Protein AF-A0A5J5I489-F1 (afdb_monomer)

Sequence (232 aa):
MQGVLHGHAPIRKNADSCLQKFLSAHEQVGPGMSVSSTPPSVQSSQPLTRQEIRQLLASAKFSYVDLIRVARSFPGYVHGEANDLLHDALGAALGTRACPSGVTIEKALIEIMRSKWSTAARGRARRKVQVDYMPLEEIALAGNRYTVASTDEIQEIERVRMLCADVLERLSLEPGFEALIDAIDADLRGQKLADHLGLSRRELASLRRALKRKIQKLWPDVKQMLVDGEVV

Secondary structure (DSSP, 8-state):
-----------THHHHHHHHHHHHTT----S-------PPP----PBPPHHHHHHHHHTT-S-HHHHHHHHHHSTT--TTHHHHHHHHHHHHHHHT-PPBTTS-HHHHHHHHHHHHHHHHHHHHHHHT-------HHHHHHT-SS--PPPHHHHHHHHHHHHHHHHHHHHHHTSTTHHHHHHHHHTT--HHHHHHHTT--HHHHHHHHHHHHHHHHHH-STHHHHTTSS---

Mean predicted aligned error: 19.16 Å

Foldseek 3Di:
DDDDDDDDDPDPVVVVVVVVVVVVVVPPPDDDDDDPDDDPPPPQQDFDDLVRLVVLVVVPPDDPVVQLVLLVVQPPDDVPCSVVLLVVLSVCPNPPDTHGPVDRPSVSSSVSSVVVSVVVVVVCVVVVPDPPPQDPVNVVVVPPDDDDDDPVRVVVVVVVVVLVVVLLVVQCVDPPSVLLVVCVVVVQDDVRSCVSSVHDNVVNVVVVVVSVVSCCVSCVCVVVVVVVVDDD

Nearest PDB structures (foldseek):
  6kon-assembly1_F  TM=3.836E-01  e=1.804E-02  Mycobacterium tuberculosis H37Rv

pLDDT: mean 74.13, std 19.15, range [34.09, 95.56]

Structure (mmCIF, N/CA/C/O backbone):
data_AF-A0A5J5I489-F1
#
_entry.id   AF-A0A5J5I489-F1
#
loop_
_atom_site.group_PDB
_atom_site.id
_atom_site.type_symbol
_atom_site.label_atom_id
_atom_site.label_alt_id
_atom_site.label_comp_id
_atom_site.label_asym_id
_atom_site.label_entity_id
_atom_site.la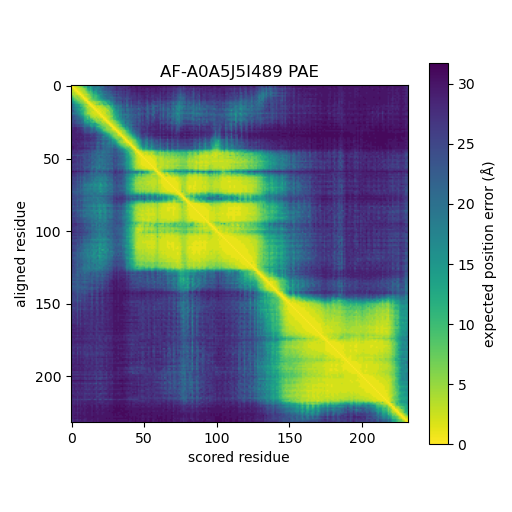bel_seq_id
_atom_site.pdbx_PDB_ins_code
_atom_site.Cartn_x
_atom_site.Cartn_y
_atom_site.Cartn_z
_atom_site.occupancy
_atom_site.B_iso_or_equiv
_atom_site.auth_seq_id
_atom_site.auth_comp_id
_atom_site.auth_asym_id
_atom_site.auth_atom_id
_atom_site.pdbx_PDB_model_num
ATOM 1 N N . MET A 1 1 ? -24.469 -27.345 -35.041 1.00 39.78 1 MET A N 1
ATOM 2 C CA . MET A 1 1 ? -24.892 -27.741 -33.682 1.00 39.78 1 MET A CA 1
ATOM 3 C C . MET A 1 1 ? -25.013 -26.475 -32.849 1.00 39.78 1 MET A C 1
ATOM 5 O O . MET A 1 1 ? -24.002 -25.847 -32.577 1.00 39.78 1 MET A O 1
ATOM 9 N N . GLN A 1 2 ? -26.242 -26.030 -32.578 1.00 36.16 2 GLN A N 1
ATOM 10 C CA . GLN A 1 2 ? -26.536 -24.819 -31.804 1.00 36.16 2 GLN A CA 1
ATOM 11 C C . GLN A 1 2 ? -26.625 -25.196 -30.319 1.00 36.16 2 GLN A C 1
ATOM 13 O O . GLN A 1 2 ? -27.498 -25.972 -29.941 1.00 36.16 2 GLN A O 1
ATOM 18 N N . GLY A 1 3 ? -25.712 -24.679 -29.497 1.00 37.72 3 GLY A N 1
ATOM 19 C CA . GLY A 1 3 ? -25.758 -24.801 -28.040 1.00 37.72 3 GLY A CA 1
ATOM 20 C C . GLY A 1 3 ? -26.233 -23.489 -27.428 1.00 37.72 3 GLY A C 1
ATOM 21 O O . GLY A 1 3 ? -25.479 -22.524 -27.378 1.00 37.72 3 GLY A O 1
ATOM 22 N N . VAL A 1 4 ? -27.490 -23.445 -26.992 1.00 39.06 4 VAL A N 1
ATOM 23 C CA . VAL A 1 4 ? -28.063 -22.321 -26.243 1.00 39.06 4 VAL A CA 1
ATOM 24 C C . VAL A 1 4 ? -27.646 -22.471 -24.780 1.00 39.06 4 VAL A C 1
ATOM 26 O O . VAL A 1 4 ? -28.138 -23.359 -24.088 1.00 39.06 4 VAL A O 1
ATOM 29 N N . LEU A 1 5 ? -26.739 -21.618 -24.297 1.00 37.31 5 LEU A N 1
ATOM 30 C CA . LEU A 1 5 ? -26.403 -21.536 -22.873 1.00 37.31 5 LEU A CA 1
ATOM 31 C C . LEU A 1 5 ? -27.331 -20.522 -22.195 1.00 37.31 5 LEU A C 1
ATOM 33 O O . LEU A 1 5 ? -27.193 -19.310 -22.348 1.00 37.31 5 LEU A O 1
ATOM 37 N N . HIS A 1 6 ? -28.314 -21.036 -21.459 1.00 34.09 6 HIS A N 1
ATOM 38 C CA . HIS A 1 6 ? -29.138 -20.252 -20.545 1.00 34.09 6 HIS A CA 1
ATOM 39 C C . HIS A 1 6 ? -28.308 -19.820 -19.330 1.00 34.09 6 HIS A C 1
ATOM 41 O O . HIS A 1 6 ? -28.039 -20.610 -18.427 1.00 34.09 6 HIS A O 1
ATOM 47 N N . GLY A 1 7 ? -27.929 -18.542 -19.294 1.00 35.56 7 GLY A N 1
ATOM 48 C CA . GLY A 1 7 ? -27.405 -17.893 -18.097 1.00 35.56 7 GLY A CA 1
ATOM 49 C C . GLY A 1 7 ? -28.515 -17.712 -17.062 1.00 35.56 7 GLY A C 1
ATOM 50 O O . GLY A 1 7 ? -29.361 -16.827 -17.189 1.00 35.56 7 GLY A O 1
ATOM 51 N N . HIS A 1 8 ? -28.520 -18.550 -16.027 1.00 38.12 8 HIS A N 1
ATOM 52 C CA . HIS A 1 8 ? -29.350 -18.342 -14.845 1.00 38.12 8 HIS A CA 1
ATOM 53 C C . HIS A 1 8 ? -28.832 -17.127 -14.063 1.00 38.12 8 HIS A C 1
ATOM 55 O O . HIS A 1 8 ? -27.782 -17.179 -13.427 1.00 38.12 8 HIS A O 1
ATOM 61 N N . ALA A 1 9 ? -29.590 -16.029 -14.081 1.00 38.34 9 ALA A N 1
ATOM 62 C CA . ALA A 1 9 ? -29.355 -14.897 -13.194 1.00 38.34 9 ALA A CA 1
ATOM 63 C C . ALA A 1 9 ? -29.472 -15.337 -11.715 1.00 38.34 9 ALA A C 1
ATOM 65 O O . ALA A 1 9 ? -30.426 -16.044 -11.367 1.00 38.34 9 ALA A O 1
ATOM 66 N N . PRO A 1 10 ? -28.564 -14.911 -10.817 1.00 42.78 10 PRO A N 1
ATOM 67 C CA . PRO A 1 10 ? -28.665 -15.240 -9.404 1.00 42.78 10 PRO A CA 1
ATOM 68 C C . PRO A 1 10 ? -29.902 -14.573 -8.787 1.00 42.78 10 PRO A C 1
ATOM 70 O O . PRO A 1 10 ? -30.111 -13.358 -8.835 1.00 42.78 10 PRO A O 1
ATOM 73 N N . ILE A 1 11 ? -30.750 -15.420 -8.210 1.00 41.81 11 ILE A N 1
ATOM 74 C CA . ILE A 1 11 ? -32.049 -15.099 -7.628 1.00 41.81 11 ILE A CA 1
ATOM 75 C C . ILE A 1 11 ? -31.858 -14.152 -6.427 1.00 41.81 11 ILE A C 1
ATOM 77 O O . ILE A 1 11 ? -31.468 -14.577 -5.339 1.00 41.81 11 ILE A O 1
ATOM 81 N N . ARG A 1 12 ? -32.202 -12.864 -6.595 1.00 46.44 12 ARG A N 1
ATOM 82 C CA . ARG A 1 12 ? -32.207 -11.831 -5.528 1.00 46.44 12 ARG A CA 1
ATOM 83 C C . ARG A 1 12 ? -32.974 -12.236 -4.257 1.00 46.44 12 ARG A C 1
ATOM 85 O O . ARG A 1 12 ? -32.699 -11.695 -3.193 1.00 46.44 12 ARG A O 1
ATOM 92 N N . LYS A 1 13 ? -33.896 -13.203 -4.338 1.00 44.84 13 LYS A N 1
ATOM 93 C CA . LYS A 1 13 ? -34.720 -13.660 -3.204 1.00 44.84 13 LYS A CA 1
ATOM 94 C C . LYS A 1 13 ? -33.936 -14.406 -2.107 1.00 44.84 13 LYS A C 1
ATOM 96 O O . LYS A 1 13 ? -34.448 -14.535 -0.999 1.00 44.84 13 LYS A O 1
ATOM 101 N N . ASN A 1 14 ? -32.704 -14.862 -2.366 1.00 48.81 14 ASN A N 1
ATOM 102 C CA . ASN A 1 14 ? -31.939 -15.636 -1.376 1.00 48.81 14 ASN A CA 1
ATOM 103 C C . ASN A 1 14 ? -31.289 -14.787 -0.270 1.00 48.81 14 ASN A C 1
ATOM 105 O O . ASN A 1 14 ? -31.133 -15.277 0.847 1.00 48.81 14 ASN A O 1
ATOM 109 N N . ALA A 1 15 ? -30.941 -13.523 -0.531 1.00 44.94 15 ALA A N 1
ATOM 110 C CA . ALA A 1 15 ? -30.297 -12.677 0.479 1.00 44.94 15 ALA A CA 1
ATOM 111 C C . ALA A 1 15 ? -31.268 -12.288 1.611 1.00 44.94 15 ALA A C 1
ATOM 113 O O . ALA A 1 15 ? -30.930 -12.429 2.787 1.00 44.94 15 ALA A O 1
ATOM 114 N N . ASP A 1 16 ? -32.499 -11.902 1.264 1.00 46.00 16 ASP A N 1
ATOM 115 C CA . ASP A 1 16 ? -33.542 -11.569 2.244 1.00 46.00 16 ASP A CA 1
ATOM 116 C C . ASP A 1 16 ? -34.053 -12.817 2.986 1.00 46.00 16 ASP A C 1
ATOM 118 O O . ASP A 1 16 ? -34.327 -12.766 4.186 1.00 46.00 16 ASP A O 1
ATOM 122 N N . SER A 1 17 ? -34.089 -13.974 2.312 1.00 45.97 17 SER A N 1
ATOM 123 C CA . SER A 1 17 ? -34.423 -15.264 2.930 1.00 45.97 17 SER A CA 1
ATOM 124 C C . SER A 1 17 ? -33.412 -15.688 4.004 1.00 45.97 17 SER A C 1
ATOM 126 O O . SER A 1 17 ? -33.815 -16.205 5.048 1.00 45.97 17 SER A O 1
ATOM 128 N N . CYS A 1 18 ? -32.113 -15.460 3.783 1.00 46.12 18 CYS A N 1
ATOM 129 C CA . CYS A 1 18 ? -31.082 -15.761 4.778 1.00 46.12 18 CYS A CA 1
ATOM 130 C C . CYS A 1 18 ? -31.164 -14.837 6.000 1.00 46.12 18 CYS A C 1
ATOM 132 O O . CYS A 1 18 ? -30.965 -15.303 7.122 1.00 46.12 18 CYS A O 1
ATOM 134 N N . LEU A 1 19 ? -31.510 -13.559 5.807 1.00 44.09 19 LEU A N 1
ATOM 135 C CA . LEU A 1 19 ? -31.721 -12.619 6.912 1.00 44.09 19 LEU A CA 1
ATOM 136 C C . LEU A 1 19 ? -32.960 -12.980 7.745 1.00 44.09 19 LEU A C 1
ATOM 138 O O . LEU A 1 19 ? -32.898 -12.924 8.971 1.00 44.09 19 LEU A O 1
ATOM 142 N N . GLN A 1 20 ? -34.053 -13.424 7.112 1.00 51.12 20 GLN A N 1
ATOM 143 C CA . GLN A 1 20 ? -35.246 -13.870 7.842 1.00 51.12 20 GLN A CA 1
ATOM 144 C C . GLN A 1 20 ? -35.030 -15.184 8.602 1.00 51.12 20 GLN A C 1
ATOM 146 O O . GLN A 1 20 ? -35.443 -15.280 9.752 1.00 51.12 20 GLN A O 1
ATOM 151 N N . LYS A 1 21 ? -34.321 -16.171 8.032 1.00 51.09 21 LYS A N 1
ATOM 152 C CA . LYS A 1 21 ? -34.044 -17.441 8.734 1.00 51.09 21 LYS A CA 1
ATOM 153 C C . LYS A 1 21 ? -33.202 -17.258 10.003 1.00 51.09 21 LYS A C 1
ATOM 155 O O . LYS A 1 21 ? -33.408 -17.989 10.966 1.00 51.09 21 LYS A O 1
ATOM 160 N N . PHE A 1 22 ? -32.297 -16.276 10.027 1.00 42.88 22 PHE A N 1
ATOM 161 C CA . PHE A 1 22 ? -31.505 -15.957 11.221 1.00 42.88 22 PHE A CA 1
ATOM 162 C C . PHE A 1 22 ? -32.282 -15.163 12.280 1.00 42.88 22 PHE A C 1
ATOM 164 O O . PHE A 1 22 ? -32.010 -15.326 13.466 1.00 42.88 22 PHE A O 1
ATOM 171 N N . LEU A 1 23 ? -33.256 -14.340 11.877 1.00 43.94 23 LEU A N 1
ATOM 172 C CA . LEU A 1 23 ? -34.141 -13.633 12.810 1.00 43.94 23 LEU A CA 1
ATOM 173 C C . LEU A 1 23 ? -35.190 -14.579 13.420 1.00 43.94 23 LEU A C 1
ATOM 175 O O . LEU A 1 23 ? -35.383 -14.574 14.632 1.00 43.94 23 LEU A O 1
ATOM 179 N N . SER A 1 24 ? -35.789 -15.470 12.622 1.00 42.91 24 SER A N 1
ATOM 180 C CA . SER A 1 24 ? -36.816 -16.412 13.095 1.00 42.91 24 SER A CA 1
ATOM 181 C C . SER A 1 24 ? -36.290 -17.495 14.046 1.00 42.91 24 SER A C 1
ATOM 183 O O . SER A 1 24 ? -37.064 -18.035 14.831 1.00 42.91 24 SER A O 1
ATOM 185 N N . ALA A 1 25 ? -34.988 -17.802 14.032 1.00 44.53 25 ALA A N 1
ATOM 186 C CA . ALA A 1 25 ? -34.392 -18.763 14.967 1.00 44.53 25 ALA A CA 1
ATOM 187 C C . ALA A 1 25 ? -34.315 -18.241 16.418 1.00 44.53 25 ALA A C 1
ATOM 189 O O . ALA A 1 25 ? -34.099 -19.029 17.334 1.00 44.53 25 ALA A O 1
ATOM 190 N N . HIS A 1 26 ? -34.515 -16.936 16.638 1.00 43.97 26 HIS A N 1
ATOM 191 C CA . HIS A 1 26 ? -34.517 -16.318 17.968 1.00 43.97 26 HIS A CA 1
ATOM 192 C C . HIS A 1 26 ? -35.918 -15.929 18.471 1.00 43.97 26 HIS A C 1
ATOM 194 O O . HIS A 1 26 ? -36.041 -15.422 19.585 1.00 43.97 26 HIS A O 1
ATOM 200 N N . GLU A 1 27 ? -36.965 -16.192 17.683 1.00 42.50 27 GLU A N 1
ATOM 201 C CA . GLU A 1 27 ? -38.333 -15.716 17.925 1.00 42.50 27 GLU A CA 1
ATOM 202 C C . GLU A 1 27 ? -39.359 -16.865 17.878 1.00 42.50 27 GLU A C 1
ATOM 204 O O . GLU A 1 27 ? -40.457 -16.735 17.347 1.00 42.50 27 GLU A O 1
ATOM 209 N N . GLN A 1 28 ? -39.007 -18.023 18.443 1.00 43.62 28 GLN A N 1
ATOM 210 C CA . GLN A 1 28 ? -39.987 -19.049 18.817 1.00 43.62 28 GLN A CA 1
ATOM 211 C C . GLN A 1 28 ? -40.059 -19.176 20.339 1.00 43.62 28 GLN A C 1
ATOM 213 O O . GLN A 1 28 ? -39.620 -20.155 20.936 1.00 43.62 28 GLN A O 1
ATOM 218 N N . VAL A 1 29 ? -40.639 -18.153 20.965 1.00 46.38 29 VAL A N 1
ATOM 219 C CA . VAL A 1 29 ? -41.327 -18.296 22.251 1.00 46.38 29 VAL A CA 1
ATOM 220 C C . VAL A 1 29 ? -42.814 -18.360 21.911 1.00 46.38 29 VAL A C 1
ATOM 222 O O . VAL A 1 29 ? -43.345 -17.452 21.275 1.00 46.38 29 VAL A O 1
ATOM 225 N N . GLY A 1 30 ? -43.454 -19.485 22.233 1.00 46.69 30 GLY A N 1
ATOM 226 C CA . GLY A 1 30 ? -44.840 -19.768 21.858 1.00 46.69 30 GLY A CA 1
AT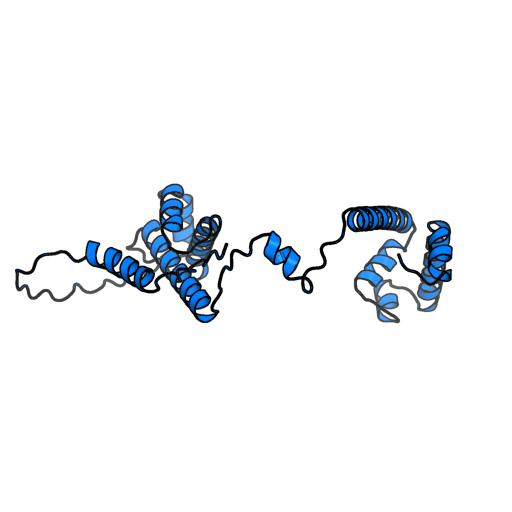OM 227 C C . GLY A 1 30 ? -45.852 -18.754 22.420 1.00 46.69 30 GLY A C 1
ATOM 228 O O . GLY A 1 30 ? -45.593 -18.116 23.443 1.00 46.69 30 GLY A O 1
ATOM 229 N N . PRO A 1 31 ? -47.023 -18.602 21.775 1.00 53.31 31 PRO A N 1
ATOM 230 C CA . PRO A 1 31 ? -48.036 -17.648 22.190 1.00 53.31 31 PRO A CA 1
ATOM 231 C C . PRO A 1 31 ? -48.843 -18.226 23.352 1.00 53.31 31 PRO A C 1
ATOM 233 O O . PRO A 1 31 ? -49.658 -19.129 23.179 1.00 53.31 31 PRO A O 1
ATOM 236 N N . GLY A 1 32 ? -48.633 -17.682 24.543 1.00 52.84 32 GLY A N 1
ATOM 237 C CA . GLY A 1 32 ? -49.507 -17.962 25.672 1.00 52.84 32 GLY A CA 1
ATOM 238 C C . GLY A 1 32 ? -48.882 -17.571 26.991 1.00 52.84 32 GLY A C 1
ATOM 239 O O . GLY A 1 32 ? -48.293 -18.421 27.634 1.00 52.84 32 GLY A O 1
ATOM 240 N N . MET A 1 33 ? -49.009 -16.298 27.368 1.00 41.25 33 MET A N 1
ATOM 241 C CA . MET A 1 33 ? -49.337 -15.822 28.720 1.00 41.25 33 MET A CA 1
ATOM 242 C C . MET A 1 33 ? -49.325 -14.291 28.688 1.00 41.25 33 MET A C 1
ATOM 244 O O . MET A 1 33 ? -48.295 -13.660 28.458 1.00 41.25 33 MET A O 1
ATOM 248 N N . SER A 1 34 ? -50.490 -13.690 28.918 1.00 54.78 34 SER A N 1
ATOM 249 C CA . SER A 1 34 ? -50.608 -12.272 29.233 1.00 54.78 34 SER A CA 1
ATOM 250 C C . SER A 1 34 ? -49.862 -11.993 30.533 1.00 54.78 34 SER A C 1
ATOM 252 O O . SER A 1 34 ? -50.307 -12.414 31.597 1.00 54.78 34 SER A O 1
ATOM 254 N N . VAL A 1 35 ? -48.745 -11.272 30.458 1.00 44.34 35 VAL A N 1
ATOM 255 C CA . VAL A 1 35 ? -48.114 -10.674 31.634 1.00 44.34 35 VAL A CA 1
ATOM 256 C C . VAL A 1 35 ? -47.788 -9.228 31.306 1.00 44.34 35 VAL A C 1
ATOM 258 O O . VAL A 1 35 ? -47.020 -8.926 30.395 1.00 44.34 35 VAL A O 1
ATOM 261 N N . SER A 1 36 ? -48.405 -8.329 32.063 1.00 51.56 36 SER A N 1
ATOM 262 C CA . SER A 1 36 ? -48.016 -6.933 32.179 1.00 51.56 36 SER A CA 1
ATOM 263 C C . SER A 1 36 ? -46.597 -6.857 32.751 1.00 51.56 36 SER A C 1
ATOM 265 O O . SER A 1 36 ? -46.408 -6.771 33.963 1.00 51.56 36 SER A O 1
ATOM 267 N N . SER A 1 37 ? -45.583 -6.929 31.899 1.00 46.53 37 SER A N 1
ATOM 268 C CA . SER A 1 37 ? -44.211 -6.625 32.290 1.00 46.53 37 SER A CA 1
ATOM 269 C C . SER A 1 37 ? -43.837 -5.276 31.703 1.00 46.53 37 SER A C 1
ATOM 271 O O . SER A 1 37 ? -43.483 -5.164 30.529 1.00 46.53 37 SER A O 1
ATOM 273 N N . THR A 1 38 ? -43.924 -4.245 32.541 1.00 54.41 38 THR A N 1
ATOM 274 C CA . THR A 1 38 ? -43.141 -3.020 32.382 1.00 54.41 38 THR A CA 1
ATOM 275 C C . THR A 1 38 ? -41.713 -3.429 32.004 1.00 54.41 38 THR A C 1
ATOM 277 O O . THR A 1 38 ? -41.124 -4.229 32.740 1.00 54.41 38 THR A O 1
ATOM 280 N N . PRO A 1 39 ? -41.156 -2.968 30.867 1.00 52.38 39 PRO A N 1
ATOM 281 C CA . PRO A 1 39 ? -39.787 -3.309 30.513 1.00 52.38 39 PRO A CA 1
ATOM 282 C C . PRO A 1 39 ? -38.875 -2.869 31.667 1.00 52.38 39 PRO A C 1
ATOM 284 O O . PRO A 1 39 ? -39.037 -1.746 32.159 1.00 52.38 39 PRO A O 1
ATOM 287 N N . PRO A 1 40 ? -37.961 -3.733 32.150 1.00 46.28 40 PRO A N 1
ATOM 288 C CA . PRO A 1 40 ? -37.027 -3.341 33.193 1.00 46.28 40 PRO A CA 1
ATOM 289 C C . PRO A 1 40 ? -36.280 -2.099 32.714 1.00 46.28 40 PRO A C 1
ATOM 291 O O . PRO A 1 40 ? -35.869 -2.028 31.551 1.00 46.28 40 PRO A O 1
ATOM 294 N N . SER A 1 41 ? -36.154 -1.102 33.593 1.00 47.88 41 SER A N 1
ATOM 295 C CA . SER A 1 41 ? -35.395 0.101 33.282 1.00 47.88 41 SER A CA 1
ATOM 296 C C . SER A 1 41 ? -34.016 -0.332 32.795 1.00 47.88 41 SER A C 1
ATOM 298 O O . SER A 1 41 ? -33.309 -1.091 33.460 1.00 47.88 41 SER A O 1
ATOM 300 N N . VAL A 1 42 ? -33.670 0.084 31.576 1.00 54.16 42 VAL A N 1
ATOM 301 C CA . VAL A 1 42 ? -32.345 -0.135 31.007 1.00 54.16 42 VAL A CA 1
ATOM 302 C C . VAL A 1 42 ? -31.388 0.617 31.919 1.00 54.16 42 VAL A C 1
ATOM 304 O O . VAL A 1 42 ? -31.239 1.832 31.802 1.00 54.16 42 VAL A O 1
ATOM 307 N N . GLN A 1 43 ? -30.806 -0.088 32.891 1.00 52.66 43 GLN A N 1
ATOM 308 C CA . GLN A 1 43 ? -29.738 0.451 33.711 1.00 52.66 43 GLN A CA 1
ATOM 309 C C . GLN A 1 43 ? -28.667 0.914 32.733 1.00 52.66 43 GLN A C 1
ATOM 311 O O . GLN A 1 43 ? -28.142 0.121 31.949 1.00 52.66 43 GLN A O 1
ATOM 316 N N . SER A 1 44 ? -28.429 2.222 32.709 1.00 52.47 44 SER A N 1
ATOM 317 C CA . SER A 1 44 ? -27.468 2.861 31.827 1.00 52.47 44 SER A CA 1
ATOM 318 C C . SER A 1 44 ? -26.075 2.386 32.222 1.00 52.47 44 SER A C 1
ATOM 320 O O . SER A 1 44 ? -25.405 3.002 33.049 1.00 52.47 44 SER A O 1
ATOM 322 N N . SER A 1 45 ? -25.663 1.241 31.680 1.00 63.53 45 SER A N 1
ATOM 323 C CA . SER A 1 45 ? -24.335 0.687 31.881 1.00 63.53 45 SER A CA 1
ATOM 324 C C . SER A 1 45 ? -23.334 1.696 31.340 1.00 63.53 45 SER A C 1
ATOM 326 O O . SER A 1 45 ? -23.309 1.959 30.133 1.00 63.53 45 SER A O 1
ATOM 328 N N . GLN A 1 46 ? -22.543 2.287 32.233 1.00 81.38 46 GLN A N 1
ATOM 329 C CA . GLN A 1 46 ? -21.502 3.232 31.859 1.00 81.38 46 GLN A CA 1
ATOM 330 C C . GLN A 1 46 ? -20.562 2.557 30.844 1.00 81.38 46 GLN A C 1
ATOM 332 O O . GLN A 1 46 ? -20.231 1.377 31.017 1.00 81.38 46 GLN A O 1
ATOM 337 N N . PRO A 1 47 ? -20.177 3.238 29.754 1.00 83.31 47 PRO A N 1
ATOM 338 C CA . PRO A 1 47 ? -19.289 2.646 28.768 1.00 83.31 47 PRO A CA 1
ATOM 339 C C . PRO A 1 47 ? -17.905 2.407 29.373 1.00 83.31 47 PRO A C 1
ATOM 341 O O . PRO A 1 47 ? -17.396 3.247 30.115 1.00 83.31 47 PRO A O 1
ATOM 344 N N . LEU A 1 48 ? -17.301 1.273 29.025 1.00 82.75 48 LEU A N 1
ATOM 345 C CA . LEU A 1 48 ? -15.941 0.923 29.411 1.00 82.75 48 LEU A CA 1
ATOM 346 C C . LEU A 1 48 ? -14.959 1.965 28.878 1.00 82.75 48 LEU A C 1
ATOM 348 O O . LEU A 1 48 ? -15.053 2.424 27.732 1.00 82.75 48 LEU A O 1
ATOM 352 N N . THR A 1 49 ? -13.981 2.309 29.704 1.00 87.00 49 THR A N 1
ATOM 353 C CA . THR A 1 49 ? -12.873 3.171 29.310 1.00 87.00 49 THR A CA 1
ATOM 354 C C . THR A 1 49 ? -11.924 2.429 28.369 1.00 87.00 49 THR A C 1
ATOM 356 O O . THR A 1 49 ? -11.836 1.200 28.344 1.00 87.00 49 THR A O 1
ATOM 359 N N . ARG A 1 50 ? -11.128 3.179 27.599 1.00 85.50 50 ARG A N 1
ATOM 360 C CA . ARG A 1 50 ? -10.122 2.583 26.702 1.00 85.50 50 ARG A CA 1
ATOM 361 C C . ARG A 1 50 ? -9.100 1.716 27.444 1.00 85.50 50 ARG A C 1
ATOM 363 O O . ARG A 1 50 ? -8.602 0.748 26.875 1.00 85.50 50 ARG A O 1
ATOM 370 N N . GLN A 1 51 ? -8.760 2.069 28.685 1.00 86.19 51 GLN A N 1
ATOM 371 C CA . GLN A 1 51 ? -7.822 1.291 29.498 1.00 86.19 51 GLN A CA 1
ATOM 372 C C . GLN A 1 51 ? -8.435 -0.043 29.934 1.00 86.19 51 GLN A C 1
ATOM 374 O O . GLN A 1 51 ? -7.772 -1.069 29.811 1.00 86.19 51 GLN A O 1
ATOM 379 N N . GLU A 1 52 ? -9.705 -0.050 30.337 1.00 85.56 52 GLU A N 1
ATOM 380 C CA . GLU A 1 52 ? -10.436 -1.277 30.680 1.00 85.56 52 GLU A CA 1
ATOM 381 C C . GLU A 1 52 ? -10.562 -2.208 29.474 1.00 85.56 52 GLU A C 1
ATOM 383 O O . GLU A 1 52 ? -10.300 -3.401 29.587 1.00 85.56 52 GLU A O 1
ATOM 388 N N . ILE A 1 53 ? -10.868 -1.667 28.288 1.00 84.56 53 ILE A N 1
ATOM 389 C CA . ILE A 1 53 ? -10.918 -2.463 27.052 1.00 84.56 53 ILE A CA 1
ATOM 390 C C . ILE A 1 53 ? -9.544 -3.075 26.754 1.00 84.56 53 ILE A C 1
ATOM 392 O O . ILE A 1 53 ? -9.463 -4.258 26.435 1.00 84.56 53 ILE A O 1
ATOM 396 N N . ARG A 1 54 ? -8.447 -2.319 26.906 1.00 86.88 54 ARG A N 1
ATOM 397 C CA . ARG A 1 54 ? -7.087 -2.863 26.736 1.00 86.88 54 ARG A CA 1
ATOM 398 C C . ARG A 1 54 ? -6.773 -3.966 27.739 1.00 86.88 54 ARG A C 1
ATOM 400 O O . ARG A 1 54 ? -6.188 -4.967 27.345 1.00 86.88 54 ARG A O 1
ATOM 407 N N . GLN A 1 55 ? -7.167 -3.811 29.000 1.00 86.44 55 GLN A N 1
ATOM 408 C CA . GLN A 1 55 ? -6.969 -4.840 30.024 1.00 86.44 55 GLN A CA 1
ATOM 409 C C . GLN A 1 55 ? -7.802 -6.096 29.739 1.00 86.44 55 GLN A C 1
ATOM 411 O O . GLN A 1 55 ? -7.295 -7.211 29.854 1.00 86.44 55 GLN A O 1
ATOM 416 N N . LEU A 1 56 ? -9.053 -5.943 29.302 1.00 83.88 56 LEU A N 1
ATOM 417 C CA . LEU A 1 56 ? -9.897 -7.063 28.881 1.00 83.88 56 LEU A CA 1
ATOM 418 C C . LEU A 1 56 ? -9.315 -7.782 27.662 1.00 83.88 56 LEU A C 1
ATOM 420 O O . LEU A 1 56 ? -9.301 -9.009 27.629 1.00 83.88 56 LEU A O 1
ATOM 424 N N . LEU A 1 57 ? -8.777 -7.030 26.697 1.00 84.44 57 LEU A N 1
ATOM 425 C CA . LEU A 1 57 ? -8.125 -7.610 25.527 1.00 84.44 57 LEU A CA 1
ATOM 426 C C . LEU A 1 57 ? -6.808 -8.321 25.888 1.00 84.44 57 LEU A C 1
ATOM 428 O O . LEU A 1 57 ? -6.533 -9.402 25.378 1.00 84.44 57 LEU A O 1
ATOM 432 N N . ALA A 1 58 ? -6.012 -7.748 26.795 1.00 83.38 58 ALA A N 1
ATOM 433 C CA . ALA A 1 58 ? -4.737 -8.315 27.241 1.00 83.38 58 ALA A CA 1
ATOM 434 C C . ALA A 1 58 ? -4.903 -9.533 28.165 1.00 83.38 58 ALA A C 1
ATOM 436 O O . ALA A 1 58 ? -4.049 -10.413 28.181 1.00 83.38 58 ALA A O 1
ATOM 437 N N . SER A 1 59 ? -6.004 -9.610 28.918 1.00 78.00 59 SER A N 1
ATOM 438 C CA . SER A 1 59 ? -6.271 -10.702 29.869 1.00 78.00 59 SER A CA 1
ATOM 439 C C . SER A 1 59 ? -6.762 -12.005 29.222 1.00 78.00 59 SER A C 1
ATOM 441 O O . SER A 1 59 ? -7.127 -12.933 29.940 1.00 78.00 59 SER A O 1
ATOM 443 N N . ALA A 1 60 ? -6.751 -12.095 27.885 1.00 60.78 60 ALA A N 1
ATOM 444 C CA . ALA A 1 60 ? -6.988 -13.303 27.084 1.00 60.78 60 ALA A CA 1
ATOM 445 C C . ALA A 1 60 ? -8.288 -14.081 27.383 1.00 60.78 60 ALA A C 1
ATOM 447 O O . ALA A 1 60 ? -8.432 -15.229 26.974 1.00 60.78 60 ALA A O 1
ATOM 448 N N . LYS A 1 61 ? -9.276 -13.467 28.047 1.00 69.38 61 LYS A N 1
ATOM 449 C CA . LYS A 1 61 ? -10.543 -14.129 28.413 1.00 69.38 61 LYS A CA 1
ATOM 450 C C . LYS A 1 61 ? -11.497 -14.385 27.238 1.00 69.38 61 LYS A C 1
ATOM 452 O O . LYS A 1 61 ? -12.638 -14.758 27.481 1.00 69.38 61 LYS A O 1
ATOM 457 N N . PHE A 1 62 ? -11.065 -14.180 25.995 1.00 79.12 62 PHE A N 1
ATOM 458 C CA . PHE A 1 62 ? -11.897 -14.387 24.813 1.00 79.12 62 PHE A CA 1
ATOM 459 C C . PHE A 1 62 ? -11.168 -15.178 23.727 1.00 79.12 62 PHE A C 1
ATOM 461 O O . PHE A 1 62 ? -9.955 -15.058 23.543 1.00 79.12 62 PHE A O 1
ATOM 468 N N . SER A 1 63 ? -11.928 -15.977 22.981 1.00 85.44 63 SER A N 1
ATOM 469 C CA . SER A 1 63 ? -11.395 -16.835 21.923 1.00 85.44 63 SER A CA 1
ATOM 470 C C . SER A 1 63 ? -11.323 -16.088 20.591 1.00 85.44 63 SER A C 1
ATOM 472 O O . SER A 1 63 ? -12.326 -15.878 19.905 1.00 85.44 63 SER A O 1
ATOM 474 N N . TYR A 1 64 ? -10.110 -15.705 20.184 1.00 85.38 64 TYR A N 1
ATOM 475 C CA . TYR A 1 64 ? -9.872 -15.079 18.877 1.00 85.38 64 TYR A CA 1
ATOM 476 C C . TYR A 1 64 ? -10.304 -15.989 17.711 1.00 85.38 64 TYR A C 1
ATOM 478 O O . TYR A 1 64 ? -10.854 -15.518 16.716 1.00 85.38 64 TYR A O 1
ATOM 486 N N . VAL A 1 65 ? -10.125 -17.307 17.859 1.00 87.31 65 VAL A N 1
ATOM 487 C CA . VAL A 1 65 ? -10.515 -18.309 16.853 1.00 87.31 65 VAL A CA 1
ATOM 488 C C . VAL A 1 65 ? -12.029 -18.322 16.640 1.00 87.31 65 VAL A C 1
ATOM 490 O O . VAL A 1 65 ? -12.489 -18.364 15.496 1.00 87.31 65 VAL A O 1
ATOM 493 N N . ASP A 1 66 ? -12.812 -18.243 17.717 1.00 89.62 66 ASP A N 1
ATOM 494 C CA . ASP A 1 66 ? -14.272 -18.225 17.612 1.00 89.62 66 ASP A CA 1
ATOM 495 C C . ASP A 1 66 ? -14.775 -16.906 17.020 1.00 89.62 66 ASP A C 1
ATOM 497 O O . ASP A 1 66 ? -15.677 -16.920 16.181 1.00 89.62 66 ASP A O 1
ATOM 501 N N . LEU A 1 67 ? -14.136 -15.777 17.345 1.00 90.44 67 LEU A N 1
ATOM 502 C CA . LEU A 1 67 ? -14.449 -14.491 16.715 1.00 90.44 67 LEU A CA 1
ATOM 503 C C . LEU A 1 67 ? -14.158 -14.490 15.211 1.00 90.44 67 LEU A C 1
ATOM 505 O O . LEU A 1 67 ? -14.981 -13.990 14.445 1.00 90.44 67 LEU A O 1
ATOM 509 N N . ILE A 1 68 ? -13.054 -15.098 14.762 1.00 90.12 68 ILE A N 1
ATOM 510 C CA . ILE A 1 68 ? -12.792 -15.292 13.326 1.00 90.12 68 ILE A CA 1
ATOM 511 C C . ILE A 1 68 ? -13.858 -16.189 12.698 1.00 90.12 68 ILE A C 1
ATOM 513 O O . ILE A 1 68 ? -14.325 -15.906 11.593 1.00 90.12 68 ILE A O 1
ATOM 517 N N . ARG A 1 69 ? -14.260 -17.277 13.369 1.00 89.69 69 ARG A N 1
ATOM 518 C CA . ARG A 1 69 ? -15.310 -18.171 12.857 1.00 89.69 69 ARG A CA 1
ATOM 519 C C . ARG A 1 69 ? -16.625 -17.412 12.661 1.00 89.69 69 ARG A C 1
ATOM 521 O O . ARG A 1 69 ? -17.272 -17.595 11.633 1.00 89.69 69 ARG A O 1
ATOM 528 N N . VAL A 1 70 ? -16.977 -16.523 13.591 1.00 91.00 70 VAL A N 1
ATOM 529 C CA . VAL A 1 70 ? -18.130 -15.620 13.453 1.00 91.00 70 VAL A CA 1
ATOM 530 C C . VAL A 1 70 ? -17.905 -14.598 12.336 1.00 91.00 70 VAL A C 1
ATOM 532 O O . VAL A 1 70 ? -18.797 -14.383 11.526 1.00 91.00 70 VAL A O 1
ATOM 535 N N . ALA A 1 71 ? -16.717 -14.006 12.215 1.00 90.19 71 ALA A N 1
ATOM 536 C CA . ALA A 1 71 ? -16.408 -13.076 11.127 1.00 90.19 71 ALA A CA 1
ATOM 537 C C . ALA A 1 71 ? -16.582 -13.727 9.737 1.00 90.19 71 ALA A C 1
ATOM 539 O O . ALA A 1 71 ? -17.076 -13.099 8.803 1.00 90.19 71 ALA A O 1
ATOM 540 N N . ARG A 1 72 ? -16.236 -15.014 9.609 1.00 88.81 72 ARG A N 1
ATOM 541 C CA . ARG A 1 72 ? -16.405 -15.806 8.380 1.00 88.81 72 ARG A CA 1
ATOM 542 C C . ARG A 1 72 ? -17.855 -16.180 8.074 1.00 88.81 72 ARG A C 1
ATOM 544 O O . ARG A 1 72 ? -18.141 -16.521 6.931 1.00 88.81 72 ARG A O 1
ATOM 551 N N . SER A 1 73 ? -18.759 -16.143 9.054 1.00 90.06 73 SER A N 1
ATOM 552 C CA . SER A 1 73 ? -20.172 -16.465 8.822 1.00 90.06 73 SER A CA 1
ATOM 553 C C . SER A 1 73 ? -20.958 -15.304 8.205 1.00 90.06 73 SER A C 1
ATOM 555 O O . SER A 1 73 ? -22.073 -15.513 7.725 1.00 90.06 73 SER A O 1
ATOM 557 N N . PHE A 1 74 ? -20.389 -14.091 8.165 1.00 86.25 74 PHE A N 1
ATOM 558 C CA . PHE A 1 74 ? -21.024 -12.953 7.508 1.00 86.25 74 PHE A CA 1
ATOM 559 C C . PHE A 1 74 ? -21.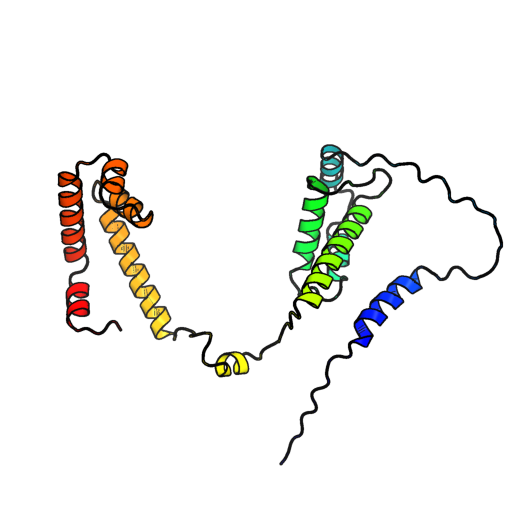049 -13.137 5.978 1.00 86.25 74 PHE A C 1
ATOM 561 O O . PHE A 1 74 ? -20.000 -13.316 5.354 1.00 86.25 74 PHE A O 1
ATOM 568 N N . PRO A 1 75 ? -22.231 -13.066 5.335 1.00 75.69 75 PRO A N 1
ATOM 569 C CA . PRO A 1 75 ? -22.358 -13.393 3.923 1.00 75.69 75 PRO A CA 1
ATOM 570 C C . PRO A 1 75 ? -21.696 -12.351 3.014 1.00 75.69 75 PRO A C 1
ATOM 572 O O . PRO A 1 75 ? -21.687 -11.147 3.289 1.00 75.69 75 PRO A O 1
ATOM 575 N N . GLY A 1 76 ? -21.167 -12.829 1.886 1.00 70.25 76 GLY A N 1
ATOM 576 C CA . GLY A 1 76 ? -20.585 -11.989 0.842 1.00 70.25 76 GLY A CA 1
ATOM 577 C C . GLY A 1 76 ? -19.236 -11.363 1.198 1.00 70.25 76 GLY A C 1
ATOM 578 O O . GLY A 1 76 ? -18.894 -10.356 0.587 1.00 70.25 76 GLY A O 1
ATOM 579 N N . TYR A 1 77 ? -18.512 -11.883 2.188 1.00 66.25 77 TYR A N 1
ATOM 580 C CA . TYR A 1 77 ? -17.099 -11.563 2.401 1.00 66.25 77 TYR A CA 1
ATOM 581 C C . TYR A 1 77 ? -16.233 -12.556 1.608 1.00 66.25 77 TYR A C 1
ATOM 583 O O . TYR A 1 77 ? -16.437 -13.769 1.707 1.00 66.25 77 TYR A O 1
ATOM 591 N N . VAL A 1 78 ? -15.301 -12.057 0.794 1.00 58.56 78 VAL A N 1
ATOM 592 C CA . VAL A 1 78 ? -14.346 -12.908 0.058 1.00 58.56 78 VAL A CA 1
ATOM 593 C C . VAL A 1 78 ? -13.338 -13.483 1.060 1.00 58.56 78 VAL A C 1
ATOM 595 O O . VAL A 1 78 ? -13.019 -12.851 2.070 1.00 58.56 78 VAL A O 1
ATOM 598 N N . HIS A 1 79 ? -12.863 -14.711 0.834 1.00 50.81 79 HIS A N 1
ATOM 599 C CA . HIS A 1 79 ? -11.850 -15.337 1.688 1.00 50.81 79 HIS A CA 1
ATOM 600 C C . HIS A 1 79 ? -10.618 -14.421 1.820 1.00 50.81 79 HIS A C 1
ATOM 602 O O . HIS A 1 79 ? -9.927 -14.165 0.843 1.00 50.81 79 HIS A O 1
ATOM 608 N N .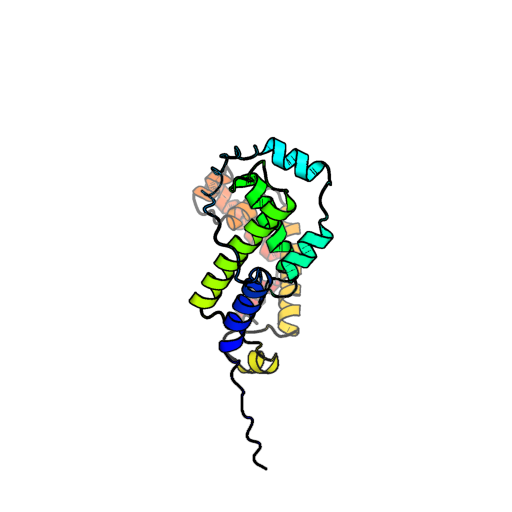 GLY A 1 80 ? -10.390 -13.896 3.029 1.00 62.62 80 GLY A N 1
ATOM 609 C CA . GLY A 1 80 ? -9.361 -12.893 3.345 1.00 62.62 80 GLY A CA 1
ATOM 610 C C . GLY A 1 80 ? -9.917 -11.743 4.186 1.00 62.62 80 GLY A C 1
ATOM 611 O O . GLY A 1 80 ? -9.371 -11.416 5.235 1.00 62.62 80 GLY A O 1
ATOM 612 N N . GLU A 1 81 ? -11.099 -11.247 3.827 1.00 78.19 81 GLU A N 1
ATOM 613 C CA . GLU A 1 81 ? -11.669 -10.045 4.437 1.00 78.19 81 GLU A CA 1
ATOM 614 C C . GLU A 1 81 ? -12.138 -10.283 5.900 1.00 78.19 81 GLU A C 1
ATOM 616 O O . GLU A 1 81 ? -12.271 -9.351 6.689 1.00 78.19 81 GLU A O 1
ATOM 621 N N . ALA A 1 82 ? -12.397 -11.533 6.313 1.00 85.94 82 ALA A N 1
ATOM 622 C CA . ALA A 1 82 ? -12.913 -11.833 7.658 1.00 85.94 82 ALA A CA 1
ATOM 623 C C . ALA A 1 82 ? -11.938 -11.434 8.783 1.00 85.94 82 ALA A C 1
ATOM 625 O O . ALA A 1 82 ? -12.373 -10.988 9.846 1.00 85.94 82 ALA A O 1
ATOM 626 N N . ASN A 1 83 ? -10.629 -11.566 8.541 1.00 89.50 83 ASN A N 1
ATOM 627 C CA . ASN A 1 83 ? -9.612 -11.093 9.479 1.00 89.50 83 ASN A CA 1
ATOM 628 C C . ASN A 1 83 ? -9.643 -9.566 9.558 1.00 89.50 83 ASN A C 1
ATOM 630 O O . ASN A 1 83 ? -9.664 -9.017 10.658 1.00 89.50 83 ASN A O 1
ATOM 634 N N . ASP A 1 84 ? -9.740 -8.893 8.411 1.00 90.75 84 ASP A N 1
ATOM 635 C CA . ASP A 1 84 ? -9.818 -7.434 8.344 1.00 90.75 84 ASP A CA 1
ATOM 636 C C . ASP A 1 84 ? -11.035 -6.912 9.101 1.00 90.75 84 ASP A C 1
ATOM 638 O O . ASP A 1 84 ? -10.911 -5.969 9.872 1.00 90.75 84 ASP A O 1
ATOM 642 N N . LEU A 1 85 ? -12.196 -7.566 8.972 1.00 91.69 85 LEU A N 1
ATOM 643 C CA . LEU A 1 85 ? -13.408 -7.198 9.707 1.00 91.69 85 LEU A CA 1
ATOM 644 C C . LEU A 1 85 ? -13.215 -7.282 11.228 1.00 91.69 85 LEU A C 1
ATOM 646 O O . LEU A 1 85 ? -13.683 -6.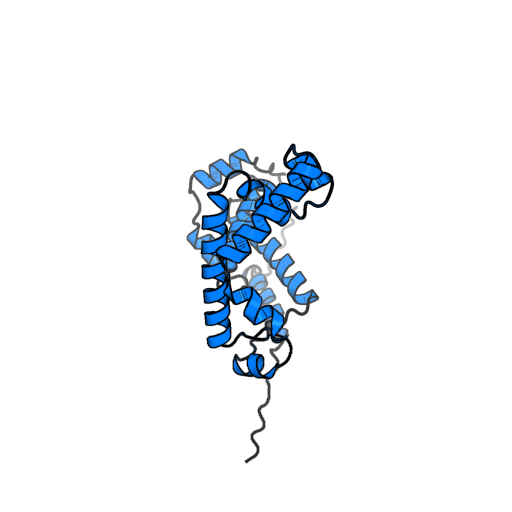402 11.959 1.00 91.69 85 LEU A O 1
ATOM 650 N N . LEU A 1 86 ? -12.530 -8.323 11.705 1.00 92.94 86 LEU A N 1
ATOM 651 C CA . LEU A 1 86 ? -12.218 -8.483 13.122 1.00 92.94 86 LEU A CA 1
ATOM 652 C C . LEU A 1 86 ? -11.187 -7.445 13.592 1.00 92.94 86 LEU A C 1
ATOM 654 O O . LEU A 1 86 ? -11.385 -6.827 14.639 1.00 92.94 86 LEU A O 1
ATOM 658 N N . HIS A 1 87 ? -10.128 -7.204 12.816 1.00 93.00 87 HIS A N 1
ATOM 659 C CA . HIS A 1 87 ? -9.132 -6.163 13.099 1.00 93.00 87 HIS A CA 1
ATOM 660 C C . HIS A 1 87 ? -9.769 -4.776 13.174 1.00 93.00 87 HIS A C 1
ATOM 662 O O . HIS A 1 87 ? -9.535 -4.023 14.120 1.00 93.00 87 HIS A O 1
ATOM 668 N N . ASP A 1 88 ? -10.650 -4.471 12.233 1.00 93.19 88 ASP A N 1
ATOM 669 C CA . ASP A 1 88 ? -11.434 -3.249 12.201 1.00 93.19 88 ASP A CA 1
ATOM 670 C C . ASP A 1 88 ? -12.340 -3.103 13.426 1.00 93.19 88 ASP A C 1
ATOM 672 O O . ASP A 1 88 ? -12.518 -1.997 13.949 1.00 93.19 88 ASP A O 1
ATOM 676 N N . ALA A 1 89 ? -12.951 -4.201 13.876 1.00 93.94 89 ALA A N 1
ATOM 677 C CA . ALA A 1 89 ? -13.792 -4.202 15.064 1.00 93.94 89 ALA A CA 1
ATOM 678 C C . ALA A 1 89 ? -12.977 -3.956 16.338 1.00 93.94 89 ALA A C 1
ATOM 680 O O . ALA A 1 89 ? -13.392 -3.149 17.171 1.00 93.94 89 ALA A O 1
ATOM 681 N N . LEU A 1 90 ? -11.797 -4.571 16.453 1.00 93.06 90 LEU A N 1
ATOM 682 C CA . LEU A 1 90 ? -10.846 -4.324 17.540 1.00 93.06 90 LEU A CA 1
ATOM 683 C C . LEU A 1 90 ? -10.370 -2.864 17.544 1.00 93.06 90 LEU A C 1
ATOM 685 O O . LEU A 1 90 ? -10.407 -2.203 18.584 1.00 93.06 90 LEU A O 1
ATOM 689 N N . GLY A 1 91 ? -9.997 -2.327 16.379 1.00 92.69 91 GLY A N 1
ATOM 690 C CA . GLY A 1 91 ? -9.604 -0.925 16.229 1.00 92.69 91 GLY A CA 1
ATOM 691 C C . GLY A 1 91 ? -10.729 0.040 16.613 1.00 92.69 91 GLY A C 1
ATOM 692 O O . GLY A 1 91 ? -10.505 1.016 17.330 1.00 92.69 91 GLY A O 1
ATOM 693 N N . ALA A 1 92 ? -11.966 -0.261 16.211 1.00 91.00 92 ALA A N 1
ATOM 694 C CA . ALA A 1 92 ? -13.131 0.536 16.580 1.00 91.00 92 ALA A CA 1
ATOM 695 C C . ALA A 1 92 ? -13.438 0.463 18.083 1.00 91.00 92 ALA A C 1
ATOM 697 O O . ALA A 1 92 ? -13.729 1.501 18.672 1.00 91.00 92 ALA A O 1
ATOM 698 N N . ALA A 1 93 ? -13.333 -0.710 18.713 1.00 91.06 93 ALA A N 1
ATOM 699 C CA . ALA A 1 93 ? -13.522 -0.866 20.157 1.00 91.06 93 ALA A CA 1
ATOM 700 C C . ALA A 1 93 ? -12.479 -0.076 20.970 1.00 91.06 93 ALA A C 1
ATOM 702 O O . ALA A 1 93 ? -12.803 0.514 21.995 1.00 91.06 93 ALA A O 1
ATOM 703 N N . LEU A 1 94 ? -11.231 -0.014 20.497 1.00 90.19 94 LEU A N 1
ATOM 704 C CA . LEU A 1 94 ? -10.159 0.745 21.151 1.00 90.19 94 LEU A CA 1
ATOM 705 C C . LEU A 1 94 ? -10.235 2.259 20.904 1.00 90.19 94 LEU A C 1
ATOM 707 O O . LEU A 1 94 ? -9.726 3.044 21.709 1.00 90.19 94 LEU A O 1
ATOM 711 N N . GLY A 1 95 ? -10.823 2.675 19.782 1.00 87.56 95 GLY A N 1
ATOM 712 C CA . GLY A 1 95 ? -10.805 4.061 19.325 1.00 87.56 95 GLY A CA 1
ATOM 713 C C . GLY A 1 95 ? -12.150 4.769 19.431 1.00 87.56 95 GLY A C 1
ATOM 714 O O . GLY A 1 95 ? -12.292 5.732 20.188 1.00 87.56 95 GLY A O 1
ATOM 715 N N . THR A 1 96 ? -13.103 4.337 18.608 1.00 79.44 96 THR A N 1
ATOM 716 C CA . THR A 1 96 ? -14.251 5.147 18.171 1.00 79.44 96 THR A CA 1
ATOM 717 C C . THR A 1 96 ? -15.598 4.674 18.702 1.00 79.44 96 THR A C 1
ATOM 719 O O . THR A 1 96 ? -16.564 5.430 18.633 1.00 79.44 96 THR A O 1
ATOM 722 N N . ARG A 1 97 ? -15.698 3.450 19.232 1.00 79.12 97 ARG A N 1
ATOM 723 C CA . ARG A 1 97 ? -16.946 2.883 19.752 1.00 79.12 97 ARG A CA 1
ATOM 724 C C . ARG A 1 97 ? -16.857 2.585 21.238 1.00 79.12 97 ARG A C 1
ATOM 726 O O . ARG A 1 97 ? -15.913 1.965 21.709 1.00 79.12 97 ARG A O 1
ATOM 733 N N . ALA A 1 98 ? -17.898 2.995 21.950 1.00 83.12 98 ALA A N 1
ATOM 734 C CA . ALA A 1 98 ? -18.088 2.663 23.349 1.00 83.12 98 ALA A CA 1
ATOM 735 C C . ALA A 1 98 ? -18.503 1.191 23.500 1.00 83.12 98 ALA A C 1
ATOM 737 O O . ALA A 1 98 ? -19.436 0.738 22.834 1.00 83.12 98 ALA A O 1
ATOM 738 N N . CYS A 1 99 ? -17.831 0.462 24.391 1.00 84.19 99 CYS A N 1
ATOM 739 C CA . CYS A 1 99 ? -18.223 -0.892 24.779 1.00 84.19 99 CYS A CA 1
ATOM 740 C C . CYS A 1 99 ? -19.022 -0.819 26.090 1.00 84.19 99 CYS A C 1
ATOM 742 O O . CYS A 1 99 ? -18.496 -0.288 27.065 1.00 84.19 99 CYS A O 1
ATOM 744 N N . PRO A 1 100 ? -20.273 -1.301 26.157 1.00 86.19 100 PRO A N 1
ATOM 745 C CA . PRO A 1 100 ? -21.045 -1.282 27.399 1.00 86.19 100 PRO A CA 1
ATOM 746 C C . PRO A 1 100 ? -20.407 -2.186 28.463 1.00 86.19 100 PRO A C 1
ATOM 748 O O . PRO A 1 100 ? -20.052 -3.322 28.161 1.00 86.19 100 PRO A O 1
ATOM 751 N N . SER A 1 101 ? -20.314 -1.723 29.712 1.00 82.81 101 SER A N 1
ATOM 752 C CA . SER A 1 101 ? -19.736 -2.501 30.827 1.00 82.81 101 SER A CA 1
ATOM 753 C C . SER A 1 101 ? -20.510 -3.776 31.183 1.00 82.81 101 SER A C 1
ATOM 755 O O . SER A 1 101 ? -19.927 -4.713 31.718 1.00 82.81 101 SER A O 1
ATOM 757 N N . GLY A 1 102 ? -21.802 -3.848 30.849 1.00 83.50 102 GLY A N 1
ATOM 758 C CA . GLY A 1 102 ? -22.647 -5.026 31.089 1.00 83.50 102 GLY A CA 1
ATOM 759 C C . GLY A 1 102 ? -22.596 -6.099 29.994 1.00 83.50 102 GLY A C 1
ATOM 760 O O . GLY A 1 102 ? -23.365 -7.056 30.045 1.00 83.50 102 GLY A O 1
ATOM 761 N N . VAL A 1 103 ? -21.753 -5.937 28.970 1.00 85.75 103 VAL A N 1
ATOM 762 C CA . VAL A 1 103 ? -21.698 -6.828 27.803 1.00 85.75 103 VAL A CA 1
ATOM 763 C C . VAL A 1 103 ? -20.308 -7.448 27.696 1.00 85.75 103 VAL A C 1
ATOM 765 O O . VAL A 1 103 ? -19.302 -6.763 27.858 1.00 85.75 103 VAL A O 1
ATOM 768 N N . THR A 1 104 ? -20.237 -8.752 27.402 1.00 88.88 104 THR A N 1
ATOM 769 C CA . THR A 1 104 ? -18.947 -9.414 27.166 1.00 88.88 104 THR A CA 1
ATOM 770 C C . THR A 1 104 ? -18.236 -8.780 25.972 1.00 88.88 104 THR A C 1
ATOM 772 O O . THR A 1 104 ? -18.871 -8.396 24.985 1.00 88.88 104 THR A O 1
ATOM 775 N N . ILE A 1 105 ? -16.905 -8.689 26.037 1.00 88.69 105 ILE A N 1
ATOM 776 C CA . ILE A 1 105 ? -16.108 -8.079 24.964 1.00 88.69 105 ILE A CA 1
ATOM 777 C C . ILE A 1 105 ? -16.354 -8.766 23.614 1.00 88.69 105 ILE A C 1
ATOM 779 O O . ILE A 1 105 ? -16.453 -8.100 22.591 1.00 88.69 105 ILE A O 1
ATOM 783 N N . GLU A 1 106 ? -16.562 -10.083 23.616 1.00 91.81 106 GLU A N 1
ATOM 784 C CA . GLU A 1 106 ? -16.897 -10.872 22.428 1.00 91.81 106 GLU A CA 1
ATOM 785 C C . GLU A 1 106 ? -18.205 -10.406 21.797 1.00 91.81 106 GLU A C 1
ATOM 787 O O . GLU A 1 106 ? -18.251 -10.113 20.605 1.00 91.81 106 GLU A O 1
ATOM 792 N N . LYS A 1 107 ? -19.265 -10.271 22.602 1.00 91.25 107 LYS A N 1
ATOM 793 C CA . LYS A 1 107 ? -20.568 -9.812 22.121 1.00 91.25 107 LYS A CA 1
ATOM 794 C C . LYS A 1 107 ? -20.488 -8.373 21.612 1.00 91.25 107 LYS A C 1
ATOM 796 O O . LYS A 1 107 ? -21.063 -8.070 20.569 1.00 91.25 107 LYS A O 1
ATOM 801 N N . ALA A 1 108 ? -19.734 -7.507 22.292 1.00 91.31 108 ALA A N 1
ATOM 802 C CA . ALA A 1 108 ? -19.482 -6.148 21.821 1.00 91.31 108 ALA A CA 1
ATOM 803 C C . ALA A 1 108 ? -18.768 -6.146 20.455 1.00 91.31 108 ALA A C 1
ATOM 805 O O . ALA A 1 108 ? -19.221 -5.476 19.527 1.00 91.31 108 ALA A O 1
ATOM 806 N N . LEU A 1 109 ? -17.707 -6.943 20.293 1.00 92.81 109 LEU A N 1
ATOM 807 C CA . LEU A 1 109 ? -16.978 -7.074 19.028 1.00 92.81 109 LEU A CA 1
ATOM 808 C C . LEU A 1 109 ? -17.861 -7.643 17.911 1.00 92.81 109 LEU A C 1
ATOM 810 O O . LEU A 1 109 ? -17.820 -7.128 16.795 1.00 92.81 109 LEU A O 1
ATOM 814 N N . ILE A 1 110 ? -18.707 -8.634 18.201 1.00 94.06 110 ILE A N 1
ATOM 815 C CA . ILE A 1 110 ? -19.660 -9.205 17.236 1.00 94.06 110 ILE A CA 1
ATOM 816 C C . ILE A 1 110 ? -20.644 -8.143 16.728 1.00 94.06 110 ILE A C 1
ATOM 818 O O . ILE A 1 110 ? -20.870 -8.049 15.520 1.00 94.06 110 ILE A O 1
ATOM 822 N N . GLU A 1 111 ? -21.189 -7.296 17.605 1.00 94.19 111 GLU A N 1
ATOM 823 C CA . GLU A 1 111 ? -22.083 -6.206 17.187 1.00 94.19 111 GLU A CA 1
ATOM 824 C C . GLU A 1 111 ? -21.351 -5.125 16.376 1.00 94.19 111 GLU A C 1
ATOM 826 O O . GLU A 1 111 ? -21.890 -4.592 15.399 1.00 94.19 111 GLU A O 1
ATOM 831 N N . ILE A 1 112 ? -20.094 -4.822 16.720 1.00 94.44 112 ILE A N 1
ATOM 832 C CA . ILE A 1 112 ? -19.259 -3.906 15.931 1.00 94.44 112 ILE A CA 1
ATOM 833 C C . ILE A 1 112 ? -19.004 -4.487 14.533 1.00 94.44 112 ILE A C 1
ATOM 835 O O . ILE A 1 112 ? -19.201 -3.773 13.544 1.00 94.44 112 ILE A O 1
ATOM 839 N N . MET A 1 113 ? -18.633 -5.769 14.438 1.00 94.38 113 MET A N 1
ATOM 840 C CA . MET A 1 113 ? -18.455 -6.481 13.167 1.00 94.38 113 MET A CA 1
ATOM 841 C C . MET A 1 113 ? -19.741 -6.452 12.341 1.00 94.38 113 MET A C 1
ATOM 843 O O . MET A 1 113 ? -19.710 -6.033 11.186 1.00 94.38 113 MET A O 1
ATOM 847 N N . ARG A 1 114 ? -20.895 -6.782 12.938 1.00 93.19 114 ARG A N 1
ATOM 848 C CA . ARG A 1 114 ? -22.206 -6.722 12.268 1.00 93.19 114 ARG A CA 1
ATOM 849 C C . ARG A 1 114 ? -22.499 -5.327 11.718 1.00 93.19 114 ARG A C 1
ATOM 851 O O . ARG A 1 114 ? -22.953 -5.188 10.582 1.00 93.19 114 ARG A O 1
ATOM 858 N N . SER A 1 115 ? -22.228 -4.284 12.500 1.00 93.31 115 SER A N 1
ATOM 859 C CA . SER A 1 115 ? -22.460 -2.894 12.101 1.00 93.31 115 SER A CA 1
ATOM 860 C C . SER A 1 115 ? -21.559 -2.459 10.937 1.00 93.31 115 SER A C 1
ATOM 862 O O . SER A 1 115 ? -22.033 -1.827 9.983 1.00 93.31 115 SER A O 1
ATOM 864 N N . LYS A 1 116 ? -20.271 -2.822 10.981 1.00 91.69 116 LYS A N 1
ATOM 865 C CA . LYS A 1 116 ? -19.315 -2.570 9.893 1.00 91.69 116 LYS A CA 1
ATOM 866 C C . LYS A 1 116 ? -19.687 -3.343 8.634 1.00 91.69 116 LYS A C 1
ATOM 868 O O . LYS A 1 116 ? -19.806 -2.733 7.573 1.00 91.69 116 LYS A O 1
ATOM 873 N N . TRP A 1 117 ? -19.979 -4.635 8.769 1.00 91.62 117 TRP A N 1
ATOM 874 C CA . TRP A 1 117 ? -20.434 -5.480 7.671 1.00 91.62 117 TRP A CA 1
ATOM 875 C C . TRP A 1 117 ? -21.700 -4.921 7.016 1.00 91.62 117 TRP A C 1
ATOM 877 O O . TRP A 1 117 ? -21.722 -4.735 5.806 1.00 91.62 117 TRP A O 1
ATOM 887 N N . SER A 1 118 ? -22.722 -4.548 7.793 1.00 89.56 118 SER A N 1
ATOM 888 C CA . SER A 1 118 ? -23.963 -3.955 7.266 1.00 89.56 118 SER A CA 1
ATOM 889 C C . SER A 1 118 ? -23.703 -2.659 6.488 1.00 89.56 118 SER A C 1
ATOM 891 O O . SER A 1 118 ? -24.315 -2.391 5.451 1.00 89.56 118 SER A O 1
ATOM 893 N N . THR A 1 119 ? -22.759 -1.842 6.953 1.00 89.19 119 THR A N 1
ATOM 894 C CA . THR A 1 119 ? -22.355 -0.615 6.254 1.00 89.19 119 THR A CA 1
ATOM 895 C C . THR A 1 119 ? -21.630 -0.933 4.946 1.00 89.19 119 THR A C 1
ATOM 897 O O . THR A 1 119 ? -21.978 -0.370 3.906 1.00 89.19 119 THR A O 1
ATOM 900 N N . ALA A 1 120 ? -20.695 -1.885 4.965 1.00 85.50 120 ALA A N 1
ATOM 901 C CA . ALA A 1 120 ? -19.982 -2.345 3.778 1.00 85.50 120 ALA A CA 1
ATOM 902 C C . ALA A 1 120 ? -20.929 -2.992 2.752 1.00 85.50 120 ALA A C 1
ATOM 904 O O . ALA A 1 120 ? -20.865 -2.662 1.568 1.00 85.50 120 ALA A O 1
ATOM 905 N N . ALA A 1 121 ? -21.850 -3.849 3.196 1.00 83.88 121 ALA A N 1
ATOM 906 C CA . ALA A 1 121 ? -22.848 -4.513 2.364 1.00 83.88 121 ALA A CA 1
ATOM 907 C C . ALA A 1 121 ? -23.777 -3.498 1.682 1.00 83.88 121 ALA A C 1
ATOM 909 O O . ALA A 1 121 ? -23.962 -3.553 0.466 1.00 83.88 121 ALA A O 1
ATOM 910 N N . ARG A 1 122 ? -24.281 -2.497 2.422 1.00 84.62 122 ARG A N 1
ATOM 911 C CA . ARG A 1 122 ? -25.063 -1.390 1.839 1.00 84.62 122 ARG A CA 1
ATOM 912 C C . ARG A 1 122 ? -24.246 -0.580 0.834 1.00 84.62 122 ARG A C 1
ATOM 914 O O . ARG A 1 122 ? -24.760 -0.231 -0.226 1.00 84.62 122 ARG A O 1
ATOM 921 N N . GLY A 1 123 ? -22.979 -0.300 1.136 1.00 82.00 123 GLY A N 1
ATOM 922 C CA . GLY A 1 123 ? -22.069 0.389 0.219 1.00 82.00 123 GLY A CA 1
ATOM 923 C C . GLY A 1 123 ? -21.832 -0.392 -1.077 1.00 82.00 123 GLY A C 1
ATOM 924 O O . GLY A 1 123 ? -21.845 0.192 -2.159 1.00 82.00 123 GLY A O 1
ATOM 925 N N . ARG A 1 124 ? -21.667 -1.716 -0.991 1.00 77.38 124 ARG A N 1
ATOM 926 C CA . ARG A 1 124 ? -21.525 -2.607 -2.153 1.00 77.38 124 ARG A CA 1
ATOM 927 C C . ARG A 1 124 ? -22.805 -2.678 -2.982 1.00 77.38 124 ARG A C 1
ATOM 929 O O . ARG A 1 124 ? -22.738 -2.489 -4.194 1.00 77.38 124 ARG A O 1
ATOM 936 N N . ALA A 1 125 ? -23.958 -2.837 -2.331 1.00 77.50 125 ALA A N 1
ATOM 937 C CA . ALA A 1 125 ? -25.261 -2.836 -2.994 1.00 77.50 125 ALA A CA 1
ATOM 938 C C . ALA A 1 125 ? -25.518 -1.526 -3.761 1.00 77.50 125 ALA A C 1
ATOM 940 O O . ALA A 1 125 ? -25.965 -1.558 -4.904 1.00 77.50 125 ALA A O 1
ATOM 941 N N . ARG A 1 126 ? -25.173 -0.372 -3.167 1.00 81.06 126 ARG A N 1
ATOM 942 C CA . ARG A 1 126 ? -25.293 0.946 -3.819 1.00 81.06 126 ARG A CA 1
ATOM 943 C C . ARG A 1 126 ? -24.365 1.101 -5.017 1.00 81.06 126 ARG A C 1
ATOM 945 O O . ARG A 1 126 ? -24.785 1.618 -6.044 1.00 81.06 126 ARG A O 1
ATOM 952 N N . ARG A 1 127 ? -23.114 0.659 -4.883 1.00 77.12 127 ARG A N 1
ATOM 953 C CA . ARG A 1 127 ? -22.101 0.773 -5.940 1.00 77.12 127 ARG A CA 1
ATOM 954 C C . ARG A 1 127 ? -22.312 -0.207 -7.095 1.00 77.12 127 ARG A C 1
ATOM 956 O O . ARG A 1 127 ? -21.579 -0.108 -8.068 1.00 77.12 127 ARG A O 1
ATOM 963 N N . LYS A 1 128 ? -23.278 -1.135 -6.995 1.00 69.00 128 LYS A N 1
ATOM 964 C CA . LYS A 1 128 ? -23.444 -2.250 -7.941 1.00 69.00 128 LYS A CA 1
ATOM 965 C C . LYS A 1 128 ? -22.095 -2.916 -8.233 1.00 69.00 128 LYS A C 1
ATOM 967 O O . LYS A 1 128 ? -21.795 -3.189 -9.387 1.00 69.00 128 LYS A O 1
ATOM 972 N N . VAL A 1 129 ? -21.265 -3.110 -7.196 1.00 58.81 129 VAL A N 1
ATOM 973 C CA . VAL A 1 129 ? -19.987 -3.819 -7.351 1.00 58.81 129 VAL A CA 1
ATOM 974 C C . VAL A 1 129 ? -20.339 -5.257 -7.682 1.00 58.81 129 VAL A C 1
ATOM 976 O O . VAL A 1 129 ? -20.592 -6.074 -6.798 1.00 58.81 129 VAL A O 1
ATOM 979 N N . GLN A 1 130 ? -20.453 -5.517 -8.973 1.00 56.31 130 GLN A N 1
ATOM 980 C CA . GLN A 1 130 ? -20.463 -6.842 -9.527 1.00 56.31 130 GLN A CA 1
ATOM 981 C C . GLN A 1 130 ? -19.015 -7.297 -9.418 1.00 56.31 130 GLN A C 1
ATOM 983 O O . GLN A 1 130 ? -18.120 -6.715 -10.027 1.00 56.31 130 GLN A O 1
ATOM 988 N N . VAL A 1 131 ? -18.766 -8.269 -8.542 1.00 57.00 131 VAL A N 1
ATOM 989 C CA . VAL A 1 131 ? -17.547 -9.064 -8.656 1.00 57.00 131 VAL A CA 1
ATOM 990 C C . VAL A 1 131 ? -17.800 -9.944 -9.869 1.00 57.00 131 VAL A C 1
ATOM 992 O O . VA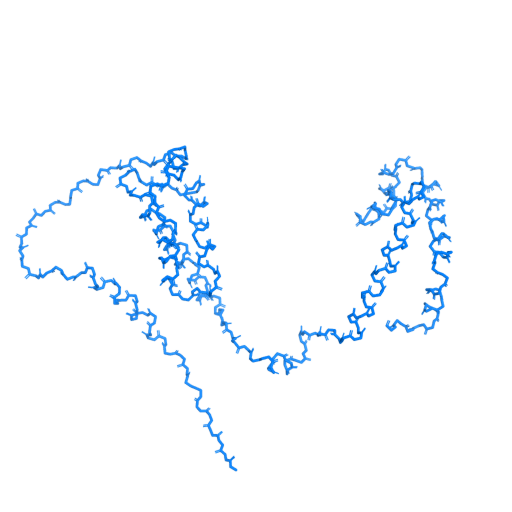L A 1 131 ? -18.327 -11.048 -9.747 1.00 57.00 131 VAL A O 1
ATOM 995 N N . ASP A 1 132 ? -17.567 -9.379 -11.048 1.00 56.44 132 ASP A N 1
ATOM 996 C CA . ASP A 1 132 ? -17.559 -10.154 -12.270 1.00 56.44 132 ASP A CA 1
ATOM 997 C C . ASP A 1 132 ? -16.313 -11.026 -12.178 1.00 56.44 132 ASP A C 1
ATOM 999 O O . ASP A 1 132 ? -15.178 -10.547 -12.225 1.00 56.44 132 ASP A O 1
ATOM 1003 N N . TYR A 1 133 ? -16.535 -12.319 -11.952 1.00 56.97 133 TYR A N 1
ATOM 1004 C CA . TYR A 1 133 ? -15.518 -13.324 -12.205 1.00 56.97 133 TYR A CA 1
ATOM 1005 C C . TYR A 1 133 ? -15.336 -13.354 -13.714 1.00 56.97 133 TYR A C 1
ATOM 1007 O O . TYR A 1 133 ? -15.997 -14.126 -14.398 1.00 56.97 133 TYR A O 1
ATOM 1015 N N . MET A 1 134 ? -14.516 -12.440 -14.222 1.00 59.50 134 MET A N 1
ATOM 1016 C CA . MET A 1 134 ? -14.110 -12.442 -15.611 1.00 59.50 134 MET A CA 1
ATOM 1017 C C . MET A 1 134 ? -13.131 -13.610 -15.768 1.00 59.50 134 MET A C 1
ATOM 1019 O O . MET A 1 134 ? -12.084 -13.601 -15.108 1.00 59.50 134 MET A O 1
ATOM 1023 N N . PRO A 1 135 ? -13.466 -14.641 -16.564 1.00 69.06 135 PRO A N 1
ATOM 1024 C CA . PRO A 1 135 ? -12.506 -15.657 -16.963 1.00 69.06 135 PRO A CA 1
ATOM 1025 C C . PRO A 1 135 ? -11.241 -14.978 -17.490 1.00 69.06 135 PRO A C 1
ATOM 1027 O O . PRO A 1 135 ? -11.312 -13.911 -18.106 1.00 69.06 135 PRO A O 1
ATOM 1030 N N . LEU A 1 136 ? -10.077 -15.574 -17.241 1.00 62.69 136 LEU A N 1
ATOM 1031 C CA . LEU A 1 136 ? -8.797 -14.990 -17.652 1.00 62.69 136 LEU A CA 1
ATOM 1032 C C . LEU A 1 136 ? -8.772 -14.725 -19.170 1.00 62.69 136 LEU A C 1
ATOM 1034 O O . LEU A 1 136 ? -8.190 -13.750 -19.641 1.00 62.69 136 LEU A O 1
ATOM 1038 N N . GLU A 1 137 ? -9.485 -15.564 -19.919 1.00 69.12 137 GLU A N 1
ATOM 1039 C CA . GLU A 1 137 ? -9.707 -15.475 -21.355 1.00 69.12 137 GLU A CA 1
ATOM 1040 C C . GLU A 1 137 ? -10.492 -14.210 -21.742 1.00 69.12 137 GLU A C 1
ATOM 1042 O O . GLU A 1 137 ? -10.152 -13.547 -22.719 1.00 69.12 137 GLU A O 1
ATOM 1047 N N . GLU A 1 138 ? -11.500 -13.819 -20.955 1.00 67.00 138 GLU A N 1
ATOM 1048 C CA . GLU A 1 138 ? -12.282 -12.597 -21.178 1.00 67.00 138 GLU A CA 1
ATOM 1049 C C . GLU A 1 138 ? -11.488 -11.327 -20.833 1.00 67.00 138 GLU A C 1
ATOM 1051 O O . GLU A 1 138 ? -11.669 -10.305 -21.493 1.00 67.00 138 GLU A O 1
ATOM 1056 N N . ILE A 1 139 ? -10.551 -11.389 -19.876 1.00 64.12 139 ILE A N 1
ATOM 1057 C CA . ILE A 1 139 ? -9.612 -10.286 -19.589 1.00 64.12 139 ILE A CA 1
ATOM 1058 C C . ILE A 1 139 ? -8.687 -10.057 -20.791 1.00 64.12 139 ILE A C 1
ATOM 1060 O O . ILE A 1 139 ? -8.467 -8.912 -21.191 1.00 64.12 139 ILE A O 1
ATOM 1064 N N . ALA A 1 140 ? -8.186 -11.138 -21.396 1.00 62.97 140 ALA A N 1
ATOM 1065 C CA . ALA A 1 140 ? -7.364 -11.069 -22.602 1.00 62.97 140 ALA A CA 1
ATOM 1066 C C . ALA A 1 140 ? -8.156 -10.526 -23.809 1.00 62.97 140 ALA A C 1
ATOM 1068 O O . ALA A 1 140 ? -7.638 -9.723 -24.584 1.00 62.97 140 ALA A O 1
ATOM 1069 N N . LEU A 1 141 ? -9.435 -10.900 -23.935 1.00 63.41 141 LEU A N 1
ATOM 1070 C CA . LEU A 1 141 ? -10.356 -10.406 -24.970 1.00 63.41 141 LEU A CA 1
ATOM 1071 C C . LEU A 1 141 ? -10.833 -8.961 -24.740 1.00 63.41 141 LEU A C 1
ATOM 1073 O O . LEU A 1 141 ? -11.170 -8.275 -25.705 1.00 63.41 141 LEU A O 1
ATOM 1077 N N . ALA A 1 142 ? -10.834 -8.465 -23.496 1.00 62.09 142 ALA A N 1
ATOM 1078 C CA . ALA A 1 142 ? -11.193 -7.081 -23.170 1.00 62.09 142 ALA A CA 1
ATOM 1079 C C . ALA A 1 142 ? -10.194 -6.046 -23.722 1.00 62.09 142 ALA A C 1
ATOM 1081 O O . ALA A 1 142 ? -10.485 -4.847 -23.680 1.00 62.09 142 ALA A O 1
ATOM 1082 N N . GLY A 1 143 ? -9.049 -6.504 -24.247 1.00 52.16 143 GLY A N 1
ATOM 1083 C CA . GLY A 1 143 ? -8.365 -6.001 -25.445 1.00 52.16 143 GLY A CA 1
ATOM 1084 C C . GLY A 1 143 ? -7.833 -4.566 -25.474 1.00 52.16 143 GLY A C 1
ATOM 1085 O O . GLY A 1 143 ? -7.055 -4.262 -26.361 1.00 52.16 143 GLY A O 1
ATOM 1086 N N . ASN A 1 144 ? -8.216 -3.673 -24.558 1.00 53.88 144 ASN A N 1
ATOM 1087 C CA . ASN A 1 144 ? -7.937 -2.235 -24.682 1.00 53.88 144 ASN A CA 1
ATOM 1088 C C . ASN A 1 144 ? -7.813 -1.481 -23.344 1.00 53.88 144 ASN A C 1
ATOM 1090 O O . ASN A 1 144 ? -7.774 -0.252 -23.342 1.00 53.88 144 ASN A O 1
ATOM 1094 N N . ARG A 1 145 ? -7.789 -2.164 -22.189 1.00 53.81 145 ARG A N 1
ATOM 1095 C CA . ARG A 1 145 ? -7.637 -1.481 -20.879 1.00 53.81 145 ARG A CA 1
ATOM 1096 C C . ARG A 1 145 ? -6.461 -1.945 -20.032 1.00 53.81 145 ARG A C 1
ATOM 1098 O O . ARG A 1 145 ? -6.114 -1.253 -19.081 1.00 53.81 145 ARG A O 1
ATOM 1105 N N . TYR A 1 146 ? -5.847 -3.066 -20.389 1.00 54.31 146 TYR A N 1
ATOM 1106 C CA . TYR A 1 146 ? -4.696 -3.616 -19.689 1.00 54.31 146 TYR A CA 1
ATOM 1107 C C . TYR A 1 146 ? -3.713 -4.135 -20.733 1.00 54.31 146 TYR A C 1
ATOM 1109 O O . TYR A 1 146 ? -3.875 -5.231 -21.260 1.00 54.31 146 TYR A O 1
ATOM 1117 N N . THR A 1 147 ? -2.720 -3.321 -21.077 1.00 60.50 147 THR A N 1
ATOM 1118 C CA . THR A 1 147 ? -1.528 -3.796 -21.776 1.00 60.50 147 THR A CA 1
ATOM 1119 C C . THR A 1 147 ? -0.694 -4.566 -20.763 1.00 60.50 147 THR A C 1
ATOM 1121 O O . THR A 1 147 ? -0.067 -3.985 -19.878 1.00 60.50 147 THR A O 1
ATOM 1124 N N . VAL A 1 148 ? -0.751 -5.893 -20.839 1.00 66.31 148 VAL A N 1
ATOM 1125 C CA . VAL A 1 148 ? 0.197 -6.745 -20.123 1.00 66.31 148 VAL A CA 1
ATOM 1126 C C . VAL A 1 148 ? 1.479 -6.719 -20.939 1.00 66.31 148 VAL A C 1
ATOM 1128 O O . VAL A 1 148 ? 1.460 -7.124 -22.099 1.00 66.31 148 VAL A O 1
ATOM 1131 N N . ALA A 1 149 ? 2.557 -6.206 -20.346 1.00 73.62 149 ALA A N 1
ATOM 1132 C CA . ALA A 1 149 ? 3.867 -6.245 -20.978 1.00 73.62 149 ALA A CA 1
ATOM 1133 C C . ALA A 1 149 ? 4.226 -7.704 -21.299 1.00 73.62 149 ALA A C 1
ATOM 1135 O O . ALA A 1 149 ? 4.042 -8.601 -20.468 1.00 73.62 149 ALA A O 1
ATOM 1136 N N . SER A 1 150 ? 4.702 -7.944 -22.513 1.00 81.88 150 SER A N 1
ATOM 1137 C CA . SER A 1 150 ? 5.253 -9.222 -22.937 1.00 81.88 150 SER A CA 1
ATOM 1138 C C . SER A 1 150 ? 6.424 -9.628 -22.041 1.00 81.88 150 SER A C 1
ATOM 1140 O O . SER A 1 150 ? 7.031 -8.811 -21.346 1.00 81.88 150 SER A O 1
ATOM 1142 N N . THR A 1 151 ? 6.762 -10.916 -22.042 1.00 80.69 151 THR A N 1
ATOM 1143 C CA . THR A 1 151 ? 7.907 -11.414 -21.272 1.00 80.69 151 THR A CA 1
ATOM 1144 C C . THR A 1 151 ? 9.202 -10.698 -21.655 1.00 80.69 151 THR A C 1
ATOM 1146 O O . THR A 1 151 ? 9.977 -10.358 -20.764 1.00 80.69 151 THR A O 1
ATOM 1149 N N . ASP A 1 152 ? 9.393 -10.407 -22.941 1.00 81.25 152 ASP A N 1
ATOM 1150 C CA . ASP A 1 152 ? 10.572 -9.701 -23.443 1.00 81.25 152 ASP A CA 1
ATOM 1151 C C . ASP A 1 152 ? 10.587 -8.238 -22.975 1.00 81.25 152 ASP A C 1
ATOM 1153 O O . ASP A 1 152 ? 11.611 -7.760 -22.493 1.00 81.25 152 ASP A O 1
ATOM 1157 N N . GLU A 1 153 ? 9.439 -7.551 -22.996 1.00 80.19 153 GLU A N 1
ATOM 1158 C CA . GLU A 1 153 ? 9.313 -6.191 -22.447 1.00 80.19 153 GLU A CA 1
ATOM 1159 C C . GLU A 1 153 ? 9.598 -6.156 -20.941 1.00 80.19 153 GLU A C 1
ATOM 1161 O O . GLU A 1 153 ? 10.272 -5.252 -20.458 1.00 80.19 153 GLU A O 1
ATOM 1166 N N . ILE A 1 154 ? 9.125 -7.145 -20.175 1.00 83.31 154 ILE A N 1
ATOM 1167 C CA . ILE A 1 154 ? 9.407 -7.233 -18.735 1.00 83.31 154 ILE A CA 1
ATOM 1168 C C . ILE A 1 154 ? 10.905 -7.448 -18.491 1.00 83.31 154 ILE A C 1
ATOM 1170 O O . ILE A 1 154 ? 11.480 -6.799 -17.616 1.00 83.31 154 ILE A O 1
ATOM 1174 N N . GLN A 1 155 ? 11.537 -8.344 -19.253 1.00 80.56 155 GLN A N 1
ATOM 1175 C CA . GLN A 1 155 ? 12.976 -8.593 -19.157 1.00 80.56 155 GLN A CA 1
ATOM 1176 C C . GLN A 1 155 ? 13.782 -7.344 -19.511 1.00 80.56 155 GLN A C 1
ATOM 1178 O O . GLN A 1 155 ? 14.743 -7.021 -18.813 1.00 80.56 155 GLN A O 1
ATOM 1183 N N . GLU A 1 156 ? 13.367 -6.612 -20.542 1.00 82.31 156 GLU A N 1
ATOM 1184 C CA . GLU A 1 156 ? 14.020 -5.377 -20.959 1.00 82.31 156 GLU A CA 1
ATOM 1185 C C . GLU A 1 156 ? 13.842 -4.257 -19.927 1.00 82.31 156 GLU A C 1
ATOM 1187 O O . GLU A 1 156 ? 14.820 -3.610 -19.547 1.00 82.31 156 GLU A O 1
ATOM 1192 N N . ILE A 1 157 ? 12.635 -4.081 -19.377 1.00 82.12 157 ILE A N 1
ATOM 1193 C CA . ILE A 1 157 ? 12.377 -3.137 -18.279 1.00 82.12 157 ILE A CA 1
ATOM 1194 C C . ILE A 1 157 ? 13.293 -3.440 -17.092 1.00 82.12 157 ILE A C 1
ATOM 1196 O O . ILE A 1 157 ? 13.883 -2.522 -16.519 1.00 82.12 157 ILE A O 1
ATOM 1200 N N . GLU A 1 158 ? 13.429 -4.710 -16.715 1.00 85.00 158 GLU A N 1
ATOM 1201 C CA . GLU A 1 158 ? 14.267 -5.093 -15.582 1.00 85.00 158 GLU A CA 1
ATOM 1202 C C . GLU A 1 158 ? 15.759 -4.903 -15.880 1.00 85.00 158 GLU A C 1
ATOM 1204 O O . GLU A 1 158 ? 16.501 -4.390 -15.041 1.00 85.00 158 GLU A O 1
ATOM 1209 N N . ARG A 1 159 ? 16.199 -5.208 -17.106 1.00 84.44 159 ARG A N 1
ATOM 1210 C CA . ARG A 1 159 ? 17.564 -4.928 -17.569 1.00 84.44 159 ARG A CA 1
ATOM 1211 C C . ARG A 1 159 ? 17.885 -3.435 -17.480 1.00 84.44 159 ARG A C 1
ATOM 1213 O O . ARG A 1 159 ? 18.930 -3.066 -16.939 1.00 84.44 159 ARG A O 1
ATOM 1220 N N . VAL A 1 160 ? 16.990 -2.577 -17.971 1.00 83.00 160 VAL A N 1
ATOM 1221 C CA . VAL A 1 160 ? 17.138 -1.115 -17.910 1.00 83.00 160 VAL A CA 1
ATOM 1222 C C . VAL A 1 160 ? 17.151 -0.635 -16.461 1.00 83.00 160 VAL A C 1
ATOM 1224 O O . VAL A 1 160 ? 18.007 0.173 -16.105 1.00 83.00 160 VAL A O 1
ATOM 1227 N N . ARG A 1 161 ? 16.274 -1.162 -15.597 1.00 84.00 161 ARG A N 1
ATOM 1228 C CA . ARG A 1 161 ? 16.251 -0.829 -14.163 1.00 84.00 161 ARG A CA 1
ATOM 1229 C C . ARG A 1 161 ? 17.564 -1.147 -13.468 1.00 84.00 161 ARG A C 1
ATOM 1231 O O . ARG A 1 161 ? 18.088 -0.279 -12.776 1.00 84.00 161 ARG A O 1
ATOM 1238 N N . MET A 1 162 ? 18.107 -2.348 -13.665 1.00 81.94 162 MET A N 1
ATOM 1239 C CA . MET A 1 162 ? 19.391 -2.737 -13.072 1.00 81.94 162 MET A CA 1
ATOM 1240 C C . MET A 1 162 ? 20.526 -1.826 -13.546 1.00 81.94 162 MET A C 1
ATOM 1242 O O . MET A 1 162 ? 21.356 -1.402 -12.746 1.00 81.94 162 MET A O 1
ATOM 1246 N N . LEU A 1 163 ? 20.535 -1.474 -14.833 1.00 83.19 163 LEU A N 1
ATOM 1247 C CA . LEU A 1 163 ? 21.545 -0.583 -15.396 1.00 83.19 163 LEU A CA 1
ATOM 1248 C C . LEU A 1 163 ? 21.412 0.852 -14.856 1.00 83.19 163 LEU A C 1
ATOM 1250 O O . LEU A 1 163 ? 22.412 1.483 -14.520 1.00 83.19 163 LEU A O 1
ATOM 1254 N N . CYS A 1 164 ? 20.186 1.362 -14.710 1.00 84.75 164 CYS A N 1
ATOM 1255 C CA . CYS A 1 164 ? 19.931 2.640 -14.048 1.00 84.75 164 CYS A CA 1
ATOM 1256 C C . CYS A 1 164 ? 20.374 2.620 -12.581 1.00 84.75 164 CYS A C 1
ATOM 1258 O O . CYS A 1 164 ? 20.988 3.588 -12.136 1.00 84.75 164 CYS A O 1
ATOM 1260 N N . ALA A 1 165 ? 20.104 1.537 -11.851 1.00 86.12 165 ALA A N 1
ATOM 1261 C CA . ALA A 1 165 ? 20.511 1.386 -10.458 1.00 86.12 165 ALA A CA 1
ATOM 1262 C C . ALA A 1 165 ? 22.042 1.406 -10.304 1.00 86.12 165 ALA A C 1
ATOM 1264 O O . ALA A 1 165 ? 22.550 2.198 -9.515 1.00 86.12 165 ALA A O 1
ATOM 1265 N N . ASP A 1 166 ? 22.776 0.635 -11.114 1.00 85.19 166 ASP A N 1
ATOM 1266 C CA . ASP A 1 166 ? 24.251 0.625 -11.115 1.00 85.19 166 ASP A CA 1
ATOM 1267 C C . ASP A 1 166 ? 24.830 2.010 -11.450 1.00 85.19 166 ASP A C 1
ATOM 1269 O O . ASP A 1 166 ? 25.784 2.480 -10.830 1.00 85.19 166 ASP A O 1
ATOM 1273 N N . VAL A 1 167 ? 24.226 2.730 -12.399 1.00 87.00 167 VAL A N 1
ATOM 1274 C CA . VAL A 1 167 ? 24.681 4.084 -12.742 1.00 87.00 167 VAL A CA 1
ATOM 1275 C C . VAL A 1 167 ? 24.398 5.081 -11.624 1.00 87.00 167 VAL A C 1
ATOM 1277 O O . VAL A 1 167 ? 25.257 5.916 -11.344 1.00 87.00 167 VAL A O 1
ATOM 1280 N N . LEU A 1 168 ? 23.241 5.000 -10.968 1.00 86.62 168 LEU A N 1
ATOM 1281 C CA . LEU A 1 168 ? 22.929 5.841 -9.812 1.00 86.62 168 LEU A CA 1
ATOM 1282 C C . LEU A 1 168 ? 23.876 5.560 -8.643 1.00 86.62 168 LEU A C 1
ATOM 1284 O O . LEU A 1 168 ? 24.394 6.509 -8.062 1.00 86.62 168 LEU A O 1
ATOM 1288 N N . GLU A 1 169 ? 24.180 4.292 -8.366 1.00 87.62 169 GLU A N 1
ATOM 1289 C CA . GLU A 1 169 ? 25.140 3.889 -7.332 1.00 87.62 169 GLU A CA 1
ATOM 1290 C C . GLU A 1 169 ? 26.547 4.432 -7.622 1.00 87.62 169 GLU A C 1
ATOM 1292 O O . GLU A 1 169 ? 27.203 5.007 -6.759 1.00 87.62 169 GLU A O 1
ATOM 1297 N N . ARG A 1 170 ? 27.014 4.354 -8.871 1.00 87.25 170 ARG A N 1
ATOM 1298 C CA . ARG A 1 170 ? 28.317 4.933 -9.246 1.00 87.25 170 ARG A CA 1
ATOM 1299 C C . ARG A 1 170 ? 28.339 6.455 -9.177 1.00 87.25 170 ARG A C 1
ATOM 1301 O O . ARG A 1 170 ? 29.402 7.038 -8.965 1.00 87.25 170 ARG A O 1
ATOM 1308 N N . LEU A 1 171 ? 27.203 7.107 -9.421 1.00 88.56 171 LEU A N 1
ATOM 1309 C CA . LEU A 1 171 ? 27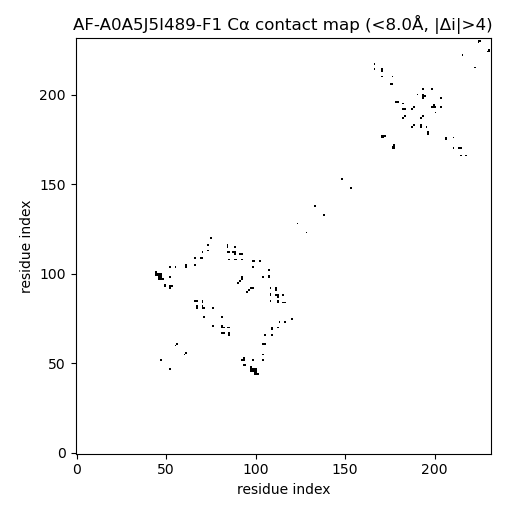.086 8.561 -9.348 1.00 88.56 171 LEU A CA 1
ATOM 1310 C C . LEU A 1 171 ? 26.986 9.059 -7.907 1.00 88.56 171 LEU A C 1
ATOM 1312 O O . LEU A 1 171 ? 27.509 10.138 -7.640 1.00 88.56 171 LEU A O 1
ATOM 1316 N N . SER A 1 172 ? 26.370 8.309 -6.991 1.00 85.38 172 SER A N 1
ATOM 1317 C CA . SER A 1 172 ? 26.251 8.706 -5.581 1.00 85.38 172 SER A CA 1
ATOM 1318 C C . SER A 1 172 ? 27.594 8.697 -4.846 1.00 85.38 172 SER A C 1
ATOM 1320 O O . SER A 1 172 ? 27.793 9.491 -3.933 1.00 85.38 172 SER A O 1
ATOM 1322 N N . LEU A 1 173 ? 28.566 7.899 -5.303 1.00 86.81 173 LEU A N 1
ATOM 1323 C CA . LEU A 1 173 ? 29.941 7.915 -4.782 1.00 86.81 173 LEU A CA 1
ATOM 1324 C C . LEU A 1 173 ? 30.698 9.228 -5.062 1.00 86.81 173 LEU A C 1
ATOM 1326 O O . LEU A 1 173 ? 31.747 9.477 -4.465 1.00 86.81 173 LEU A O 1
ATOM 1330 N N . GLU A 1 174 ? 30.209 10.066 -5.980 1.00 87.00 174 GLU A N 1
ATOM 1331 C CA . GLU A 1 174 ? 30.835 11.345 -6.313 1.00 87.00 174 GLU A CA 1
ATOM 1332 C C . GLU A 1 174 ? 30.290 12.479 -5.425 1.00 87.00 174 GLU A C 1
ATOM 1334 O O . GLU A 1 174 ? 29.073 12.644 -5.275 1.00 87.00 174 GLU A O 1
ATOM 1339 N N . PRO A 1 175 ? 31.170 13.333 -4.874 1.00 83.75 175 PRO A N 1
ATOM 1340 C CA . PRO A 1 175 ? 30.771 14.349 -3.912 1.00 83.75 175 PRO A CA 1
ATOM 1341 C C . PRO A 1 175 ? 29.780 15.350 -4.521 1.00 83.75 175 PRO A C 1
ATOM 1343 O O . PRO A 1 175 ? 30.062 16.027 -5.513 1.00 83.75 175 PRO A O 1
ATOM 1346 N N . GLY A 1 176 ? 28.612 15.462 -3.886 1.00 85.81 176 GLY A N 1
ATOM 1347 C CA . GLY A 1 176 ? 27.551 16.402 -4.251 1.00 85.81 176 GLY A CA 1
ATOM 1348 C C . GLY A 1 176 ? 26.604 15.931 -5.360 1.00 85.81 176 GLY A C 1
ATOM 1349 O O . GLY A 1 176 ? 25.637 16.636 -5.645 1.00 85.81 176 GLY A O 1
ATOM 1350 N N . PHE A 1 177 ? 26.832 14.771 -5.985 1.00 92.56 177 PHE A N 1
ATOM 1351 C CA . PHE A 1 177 ? 25.902 14.229 -6.985 1.00 92.56 177 PHE A CA 1
ATOM 1352 C C . PHE A 1 177 ? 24.684 13.564 -6.356 1.00 92.56 177 PHE A C 1
ATOM 1354 O O . PHE A 1 177 ? 23.590 13.786 -6.861 1.00 92.56 177 PHE A O 1
ATOM 1361 N N . GLU A 1 178 ? 24.850 12.845 -5.248 1.00 91.00 178 GLU A N 1
ATOM 1362 C CA . GLU A 1 178 ? 23.744 12.245 -4.488 1.00 91.00 178 GLU A CA 1
ATOM 1363 C C . GLU A 1 178 ? 22.692 13.300 -4.108 1.00 91.00 178 GLU A C 1
ATOM 1365 O O . GLU A 1 178 ? 21.571 13.268 -4.607 1.00 91.00 178 GLU A O 1
ATOM 1370 N N . ALA A 1 179 ? 23.103 14.342 -3.377 1.00 90.81 179 ALA A N 1
ATOM 1371 C CA . ALA A 1 179 ? 22.208 15.430 -2.981 1.00 90.81 179 ALA A CA 1
ATOM 1372 C C . ALA A 1 179 ? 21.552 16.145 -4.179 1.00 90.81 179 ALA A C 1
ATOM 1374 O O . ALA A 1 179 ? 20.402 16.576 -4.104 1.00 90.81 179 ALA A O 1
ATOM 1375 N N . LEU A 1 180 ? 22.266 16.280 -5.305 1.00 92.75 180 LEU A N 1
ATOM 1376 C CA . LEU A 1 180 ? 21.702 16.859 -6.524 1.00 92.75 180 LEU A CA 1
ATOM 1377 C C . LEU A 1 180 ? 20.641 15.946 -7.159 1.00 92.75 180 LEU A C 1
ATOM 1379 O O . LEU A 1 180 ? 19.643 16.463 -7.657 1.00 92.75 180 LEU A O 1
ATOM 1383 N N . ILE A 1 181 ? 20.865 14.632 -7.187 1.00 91.44 181 ILE A N 1
ATOM 1384 C CA . ILE A 1 181 ? 19.932 13.643 -7.740 1.00 91.44 181 ILE A CA 1
ATOM 1385 C C . ILE A 1 181 ? 18.663 13.597 -6.885 1.00 91.44 181 ILE A C 1
ATOM 1387 O O . ILE A 1 181 ? 17.576 13.755 -7.437 1.00 91.44 181 ILE A O 1
ATOM 1391 N N . ASP A 1 182 ? 18.799 13.517 -5.563 1.00 90.81 182 ASP A N 1
ATOM 1392 C CA . ASP A 1 182 ? 17.669 13.493 -4.625 1.00 90.81 182 ASP A CA 1
ATOM 1393 C C . ASP A 1 182 ? 16.819 14.763 -4.724 1.00 90.81 182 ASP A C 1
ATOM 1395 O O . ASP A 1 182 ? 15.589 14.724 -4.767 1.00 90.81 182 ASP A O 1
ATOM 1399 N N . ALA A 1 183 ? 17.470 15.924 -4.826 1.00 90.88 183 ALA A N 1
ATOM 1400 C CA . ALA A 1 183 ? 16.768 17.189 -4.981 1.00 90.88 183 ALA A CA 1
ATOM 1401 C C . ALA A 1 183 ? 16.025 17.291 -6.329 1.00 90.88 183 ALA A C 1
ATOM 1403 O O . ALA A 1 183 ? 14.988 17.950 -6.412 1.00 90.88 183 ALA A O 1
ATOM 1404 N N . ILE A 1 184 ? 16.534 16.648 -7.387 1.00 90.44 184 ILE A N 1
ATOM 1405 C CA . ILE A 1 184 ? 15.841 16.546 -8.680 1.00 90.44 184 ILE A CA 1
ATOM 1406 C C . ILE A 1 184 ? 14.654 15.578 -8.588 1.00 90.44 184 ILE A C 1
ATOM 1408 O O . ILE A 1 184 ? 13.606 15.890 -9.155 1.00 90.44 184 ILE A O 1
ATOM 1412 N N . ASP A 1 185 ? 14.793 14.457 -7.877 1.00 89.50 185 ASP A N 1
ATOM 1413 C CA . ASP A 1 185 ? 13.705 13.498 -7.627 1.00 89.50 185 ASP A CA 1
ATOM 1414 C C . ASP A 1 185 ? 12.556 14.140 -6.828 1.00 89.50 185 ASP A C 1
ATOM 1416 O O . ASP A 1 185 ? 11.381 13.959 -7.140 1.00 89.50 185 ASP A O 1
ATOM 1420 N N . ALA A 1 186 ? 12.888 15.043 -5.900 1.00 91.25 186 ALA A N 1
ATOM 1421 C CA . ALA A 1 186 ? 11.932 15.898 -5.191 1.00 91.25 186 ALA A CA 1
ATOM 1422 C C . ALA A 1 186 ? 11.329 17.045 -6.045 1.00 91.25 186 ALA A C 1
ATOM 1424 O O . ALA A 1 186 ? 10.701 17.960 -5.505 1.00 91.25 186 ALA A O 1
ATOM 1425 N N . ASP A 1 187 ? 11.539 17.035 -7.367 1.00 92.69 187 ASP A N 1
ATOM 1426 C CA . ASP A 1 187 ? 11.102 18.042 -8.348 1.00 92.69 187 ASP A CA 1
ATOM 1427 C C . ASP A 1 187 ? 11.566 19.484 -8.038 1.00 92.69 187 ASP A C 1
ATOM 1429 O O . ASP A 1 187 ? 10.942 20.478 -8.431 1.00 92.69 187 ASP A O 1
ATOM 1433 N N . LEU A 1 188 ? 12.710 19.650 -7.358 1.00 90.62 188 LEU A N 1
ATOM 1434 C CA . LEU A 1 188 ? 13.288 20.972 -7.118 1.00 90.62 188 LEU A CA 1
ATOM 1435 C C . LEU A 1 188 ? 13.993 21.490 -8.377 1.00 90.62 188 LEU A C 1
ATOM 1437 O O . LEU A 1 188 ? 14.820 20.826 -9.004 1.00 90.62 188 LEU A O 1
ATOM 1441 N N . ARG A 1 189 ? 13.696 22.740 -8.757 1.00 92.31 189 ARG A N 1
ATOM 1442 C CA . ARG A 1 189 ? 14.227 23.365 -9.981 1.00 92.31 189 ARG A CA 1
ATOM 1443 C C . ARG A 1 189 ? 14.721 24.789 -9.745 1.00 92.31 189 ARG A C 1
ATOM 1445 O O . ARG A 1 189 ? 14.266 25.498 -8.847 1.00 92.31 189 ARG A O 1
ATOM 1452 N N . GLY A 1 190 ? 15.630 25.236 -10.612 1.00 91.88 190 GLY A N 1
ATOM 1453 C CA . GLY A 1 190 ? 16.067 26.634 -10.682 1.00 91.88 190 GLY A CA 1
ATOM 1454 C C . GLY A 1 190 ? 16.681 27.139 -9.373 1.00 91.88 190 GLY A C 1
ATOM 1455 O O . GLY A 1 190 ? 17.610 26.527 -8.856 1.00 91.88 190 GLY A O 1
ATOM 1456 N N . GLN A 1 191 ? 16.172 28.261 -8.853 1.00 92.00 191 GLN A N 1
ATOM 1457 C CA . GLN A 1 191 ? 16.671 28.859 -7.609 1.00 92.00 191 GLN A CA 1
ATOM 1458 C C . GLN A 1 191 ? 16.402 27.975 -6.387 1.00 92.00 191 GLN A C 1
ATOM 1460 O O . GLN A 1 191 ? 17.289 27.828 -5.560 1.00 92.00 191 GLN A O 1
ATOM 1465 N N . LYS A 1 192 ? 15.235 27.320 -6.316 1.00 92.00 192 LYS A N 1
ATOM 1466 C CA . LYS A 1 192 ? 14.876 26.455 -5.180 1.00 92.00 192 LYS A CA 1
ATOM 1467 C C . LYS A 1 192 ? 15.849 25.288 -5.014 1.00 92.00 192 LYS A C 1
ATOM 1469 O O . LYS A 1 192 ? 16.189 24.927 -3.898 1.00 92.00 192 LYS A O 1
ATOM 1474 N N . LEU A 1 193 ? 16.321 24.736 -6.133 1.00 94.75 193 LEU A N 1
ATOM 1475 C CA . LEU A 1 193 ? 17.350 23.697 -6.144 1.00 94.75 193 LEU A CA 1
ATOM 1476 C C . LEU A 1 193 ? 18.705 24.230 -5.651 1.00 94.75 193 LEU A C 1
ATOM 1478 O O . LEU A 1 193 ? 19.406 23.545 -4.919 1.00 94.75 193 LEU A O 1
ATOM 1482 N N . ALA A 1 194 ? 19.071 25.452 -6.045 1.00 93.88 194 ALA A N 1
ATOM 1483 C CA . ALA A 1 194 ? 20.314 26.086 -5.609 1.00 93.88 194 ALA A CA 1
ATOM 1484 C C . ALA A 1 194 ? 20.300 26.365 -4.096 1.00 93.88 194 ALA A C 1
ATOM 1486 O O . ALA A 1 194 ? 21.248 26.007 -3.402 1.00 93.88 194 ALA A O 1
ATOM 1487 N N . ASP A 1 195 ? 19.193 26.920 -3.593 1.00 94.88 195 ASP A N 1
ATOM 1488 C CA . ASP A 1 195 ? 18.994 27.218 -2.172 1.00 94.88 195 ASP A CA 1
ATOM 1489 C C . ASP A 1 195 ? 19.011 25.940 -1.324 1.00 94.88 195 ASP A C 1
ATOM 1491 O O . ASP A 1 195 ? 19.660 25.902 -0.283 1.00 94.88 195 ASP A O 1
ATOM 1495 N N . HIS A 1 196 ? 18.352 24.874 -1.795 1.00 93.56 196 HIS A N 1
ATOM 1496 C CA . HIS A 1 196 ? 18.315 23.580 -1.109 1.00 93.56 196 HIS A CA 1
ATOM 1497 C C . HIS A 1 196 ? 19.706 22.947 -0.959 1.00 93.56 196 HIS A C 1
ATOM 1499 O O . HIS A 1 196 ? 20.004 22.350 0.070 1.00 93.56 196 HIS A O 1
ATOM 1505 N N . LEU A 1 197 ? 20.570 23.111 -1.964 1.00 93.00 197 LEU A N 1
ATOM 1506 C CA . LEU A 1 197 ? 21.933 22.576 -1.960 1.00 93.00 197 LEU A CA 1
ATOM 1507 C C . LEU A 1 197 ? 22.961 23.532 -1.333 1.00 93.00 197 LEU A C 1
ATOM 1509 O O . LEU A 1 197 ? 24.137 23.186 -1.250 1.00 93.00 197 LEU A O 1
ATOM 1513 N N . GLY A 1 198 ? 22.552 24.740 -0.930 1.00 95.00 198 GLY A N 1
ATOM 1514 C CA . GLY A 1 198 ? 23.466 25.771 -0.430 1.00 95.00 198 GLY A CA 1
ATOM 1515 C C . GLY A 1 198 ? 24.473 26.260 -1.478 1.00 95.00 198 GLY A C 1
ATOM 1516 O O . GLY A 1 198 ? 25.573 26.677 -1.125 1.00 95.00 198 GLY A O 1
ATOM 1517 N N . LEU A 1 199 ? 24.121 26.191 -2.767 1.00 94.81 199 LEU A N 1
ATOM 1518 C CA . LEU A 1 199 ? 25.001 26.533 -3.887 1.00 94.81 199 LEU A CA 1
ATOM 1519 C C . LEU A 1 199 ? 24.566 27.832 -4.567 1.00 94.81 199 LEU A C 1
ATOM 1521 O O . LEU A 1 199 ? 23.381 28.138 -4.692 1.00 94.81 199 LEU A O 1
ATOM 1525 N N . SER A 1 200 ? 25.519 28.565 -5.141 1.00 95.56 200 SER A N 1
ATOM 1526 C CA . SER A 1 200 ? 25.195 29.627 -6.094 1.00 95.56 200 SER A CA 1
ATOM 1527 C C . SER A 1 200 ? 24.660 29.049 -7.413 1.00 95.56 200 SER A C 1
ATOM 1529 O O . SER A 1 200 ? 24.957 27.918 -7.809 1.00 95.56 200 SER A O 1
ATOM 1531 N N . ARG A 1 201 ? 23.933 29.863 -8.194 1.00 92.69 201 ARG A N 1
ATOM 1532 C CA . ARG A 1 201 ? 23.464 29.468 -9.542 1.00 92.69 201 ARG A CA 1
ATOM 1533 C C . ARG A 1 201 ? 24.596 28.992 -10.457 1.00 92.69 201 ARG A C 1
ATOM 1535 O O . ARG A 1 201 ? 24.387 28.111 -11.291 1.00 92.69 201 ARG A O 1
ATOM 1542 N N . ARG A 1 202 ? 25.784 29.592 -10.331 1.00 94.19 202 ARG A N 1
ATOM 1543 C CA . ARG A 1 202 ? 26.956 29.260 -11.153 1.00 94.19 202 ARG A CA 1
ATOM 1544 C C . ARG A 1 202 ? 27.545 27.906 -10.762 1.00 94.19 202 ARG A C 1
ATOM 1546 O O . ARG A 1 202 ? 27.917 27.130 -11.646 1.00 94.19 202 ARG A O 1
ATOM 1553 N N . GLU A 1 203 ? 27.598 27.613 -9.469 1.00 93.25 203 GLU A N 1
ATOM 1554 C CA . GLU A 1 203 ? 28.044 26.319 -8.944 1.00 93.25 203 GLU A CA 1
ATOM 1555 C C . GLU A 1 203 ? 27.058 25.219 -9.318 1.00 93.25 203 GLU A C 1
ATOM 1557 O O . GLU A 1 203 ? 27.473 24.217 -9.895 1.00 93.25 203 GLU A O 1
ATOM 1562 N N . LEU A 1 204 ? 25.751 25.455 -9.155 1.00 93.94 204 LEU A N 1
ATOM 1563 C CA . LEU A 1 204 ? 24.714 24.522 -9.599 1.00 93.94 204 LEU A CA 1
ATOM 1564 C C . LEU A 1 204 ? 24.820 24.220 -11.103 1.00 93.94 204 LEU A C 1
ATOM 1566 O O . LEU A 1 204 ? 24.756 23.064 -11.521 1.00 93.94 204 LEU A O 1
ATOM 1570 N N . ALA A 1 205 ? 25.014 25.241 -11.945 1.00 93.44 205 ALA A N 1
ATOM 1571 C CA . ALA A 1 205 ? 25.197 25.040 -13.383 1.00 93.44 205 ALA A CA 1
ATOM 1572 C C . ALA A 1 205 ? 26.455 24.212 -13.701 1.00 93.44 205 ALA A C 1
ATOM 1574 O O . ALA A 1 205 ? 26.443 23.386 -14.618 1.00 93.44 205 ALA A O 1
ATOM 1575 N N . SER A 1 206 ? 27.534 24.414 -12.943 1.00 94.81 206 SER A N 1
ATOM 1576 C CA . SER A 1 206 ? 28.780 23.654 -13.079 1.00 94.81 206 SER A CA 1
ATOM 1577 C C . SER A 1 206 ? 28.597 22.197 -12.650 1.00 94.81 206 SER A C 1
ATOM 1579 O O . SER A 1 206 ? 28.997 21.299 -13.394 1.00 94.81 206 SER A O 1
ATOM 1581 N N . LEU A 1 207 ? 27.911 21.962 -11.529 1.00 93.31 207 LEU A N 1
ATOM 1582 C CA . LEU A 1 207 ? 27.598 20.638 -10.995 1.00 93.31 207 LEU A CA 1
ATOM 1583 C C . LEU A 1 207 ? 26.704 19.845 -11.958 1.00 93.31 207 LEU A C 1
ATOM 1585 O O . LEU A 1 207 ? 27.028 18.716 -12.313 1.00 93.31 207 LEU A O 1
ATOM 1589 N N . ARG A 1 208 ? 25.660 20.471 -12.521 1.00 93.00 208 ARG A N 1
ATOM 1590 C CA . ARG A 1 208 ? 24.799 19.845 -13.545 1.00 93.00 208 ARG A CA 1
ATOM 1591 C C . ARG A 1 208 ? 25.563 19.478 -14.819 1.00 93.00 208 ARG A C 1
ATOM 1593 O O . ARG A 1 208 ? 25.313 18.431 -15.412 1.00 93.00 208 ARG A O 1
ATOM 1600 N N . ARG A 1 209 ? 26.510 20.317 -15.259 1.00 93.69 209 ARG A N 1
ATOM 1601 C CA . ARG A 1 209 ? 27.383 19.997 -16.406 1.00 93.69 209 ARG A CA 1
ATOM 1602 C C . ARG A 1 209 ? 28.341 18.853 -16.085 1.00 93.69 209 ARG A C 1
ATOM 1604 O O . ARG A 1 209 ? 28.598 18.029 -16.960 1.00 93.69 209 ARG A O 1
ATOM 1611 N N . ALA A 1 210 ? 28.876 18.804 -14.866 1.00 91.88 210 ALA A N 1
ATOM 1612 C CA . ALA A 1 210 ? 29.728 17.712 -14.410 1.00 91.88 210 ALA A CA 1
ATOM 1613 C C . ALA A 1 210 ? 28.954 16.386 -14.373 1.00 91.88 210 ALA A C 1
ATOM 1615 O O . ALA A 1 210 ? 29.401 15.431 -15.008 1.00 91.88 210 ALA A O 1
ATOM 1616 N N . LEU A 1 211 ? 27.762 16.376 -13.767 1.00 91.19 211 LEU A N 1
ATOM 1617 C CA . LEU A 1 211 ? 26.848 15.232 -13.736 1.00 91.19 211 LEU A CA 1
ATOM 1618 C C . LEU A 1 211 ? 26.536 14.733 -15.154 1.00 91.19 211 LEU A C 1
ATOM 1620 O O . LEU A 1 211 ? 26.766 13.568 -15.465 1.00 91.19 211 LEU A O 1
ATOM 1624 N N . LYS A 1 212 ? 26.133 15.631 -16.066 1.00 90.25 212 LYS A N 1
ATOM 1625 C CA . LYS A 1 212 ? 25.857 15.279 -17.471 1.00 90.25 212 LYS A CA 1
ATOM 1626 C C . LYS A 1 212 ? 27.052 14.616 -18.163 1.00 90.25 212 LYS A C 1
ATOM 1628 O O . LYS A 1 212 ? 26.878 13.638 -18.883 1.00 90.25 212 LYS A O 1
ATOM 1633 N N . ARG A 1 213 ? 28.267 15.141 -17.966 1.00 89.75 213 ARG A N 1
ATOM 1634 C CA . ARG A 1 213 ? 29.487 14.550 -18.544 1.00 89.75 213 ARG A CA 1
ATOM 1635 C C . ARG A 1 213 ? 29.810 13.188 -17.939 1.00 89.75 213 ARG A C 1
ATOM 1637 O O . ARG A 1 213 ? 30.324 12.333 -18.650 1.00 89.75 213 ARG A O 1
ATOM 1644 N N . LYS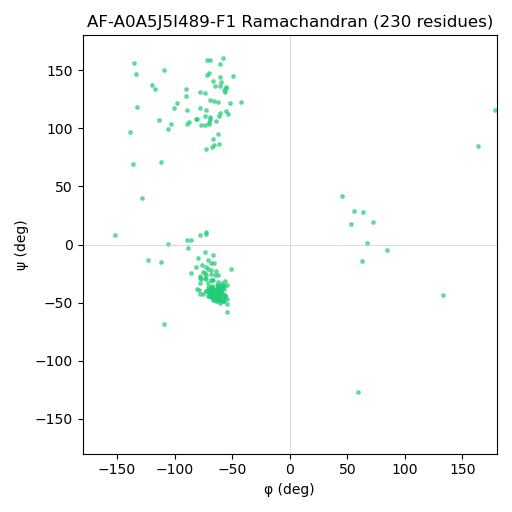 A 1 214 ? 29.545 12.991 -16.647 1.00 88.56 214 LYS A N 1
ATOM 1645 C CA . LYS A 1 214 ? 29.794 11.718 -15.963 1.00 88.56 214 LYS A CA 1
ATOM 1646 C C . LYS A 1 214 ? 28.807 10.645 -16.423 1.00 88.56 214 LYS A C 1
ATOM 1648 O O . LYS A 1 214 ? 29.253 9.568 -16.797 1.00 88.56 214 LYS A O 1
ATOM 1653 N N . ILE A 1 215 ? 27.520 10.985 -16.531 1.00 87.62 215 ILE A N 1
ATOM 1654 C CA . ILE A 1 215 ? 26.492 10.114 -17.123 1.00 87.62 215 ILE A CA 1
ATOM 1655 C C . ILE A 1 215 ? 26.911 9.676 -18.530 1.00 87.62 215 ILE A C 1
ATOM 1657 O O . ILE A 1 215 ? 26.916 8.490 -18.820 1.00 87.62 215 ILE A O 1
ATOM 1661 N N . GLN A 1 216 ? 27.368 10.602 -19.381 1.00 85.06 216 GLN A N 1
ATOM 1662 C CA . GLN A 1 216 ? 27.835 10.266 -20.737 1.00 85.06 216 GLN A CA 1
ATOM 1663 C C . GLN A 1 216 ? 29.048 9.324 -20.774 1.00 85.06 216 GLN A C 1
ATOM 1665 O O . GLN A 1 216 ? 29.238 8.631 -21.766 1.00 85.06 216 GLN A O 1
ATOM 1670 N N . LYS A 1 217 ? 29.885 9.315 -19.731 1.00 85.44 217 LYS A N 1
ATOM 1671 C CA . LYS A 1 217 ? 31.020 8.387 -19.623 1.00 85.44 217 LYS A CA 1
ATOM 1672 C C . LYS A 1 217 ? 30.596 7.009 -19.128 1.00 85.44 217 LYS A C 1
ATOM 1674 O O . LYS A 1 217 ? 31.163 6.021 -19.571 1.00 85.44 217 LYS A O 1
ATOM 1679 N N . LEU A 1 218 ? 29.650 6.961 -18.190 1.00 83.00 218 LEU A N 1
ATOM 1680 C CA . LEU A 1 218 ? 29.104 5.713 -17.654 1.00 83.00 218 LEU A CA 1
ATOM 1681 C C . LEU A 1 218 ? 28.139 5.046 -18.639 1.00 83.00 218 LEU A C 1
ATOM 1683 O O . LEU A 1 218 ? 27.965 3.836 -18.588 1.00 83.00 218 LEU A O 1
ATOM 1687 N N . TRP A 1 219 ? 27.555 5.834 -19.543 1.00 77.25 219 TRP A N 1
ATOM 1688 C CA . TRP A 1 219 ? 26.549 5.387 -20.493 1.00 77.25 219 TRP A CA 1
ATOM 1689 C C . TRP A 1 219 ? 26.798 5.935 -21.911 1.00 77.25 219 TRP A C 1
ATOM 1691 O O . TRP A 1 219 ? 26.052 6.796 -22.391 1.00 77.25 219 TRP A O 1
ATOM 1701 N N . PRO A 1 220 ? 27.855 5.469 -22.601 1.00 66.25 220 PRO A N 1
ATOM 1702 C CA . PRO A 1 220 ? 28.175 5.924 -23.955 1.00 66.25 220 PRO A CA 1
ATOM 1703 C C . PRO A 1 220 ? 27.067 5.589 -24.973 1.00 66.25 220 PRO A C 1
ATOM 1705 O O . PRO A 1 220 ? 26.760 6.418 -25.833 1.00 66.25 220 PRO A O 1
ATOM 1708 N N . ASP A 1 221 ? 26.394 4.446 -24.807 1.00 60.25 221 ASP A N 1
ATOM 1709 C CA . ASP A 1 221 ? 25.495 3.871 -25.820 1.00 60.25 221 ASP A CA 1
ATOM 1710 C C . ASP A 1 221 ? 24.078 4.480 -25.842 1.00 60.25 221 ASP A C 1
ATOM 1712 O O . ASP A 1 221 ? 23.401 4.450 -26.868 1.00 60.25 221 ASP A O 1
ATOM 1716 N N . VAL A 1 222 ? 23.630 5.147 -24.767 1.00 58.62 222 VAL A N 1
ATOM 1717 C CA . VAL A 1 222 ? 22.321 5.849 -24.746 1.00 58.62 222 VAL A CA 1
ATOM 1718 C C . VAL A 1 222 ? 22.294 7.008 -25.734 1.00 58.62 222 VAL A C 1
ATOM 1720 O O . VAL A 1 222 ? 21.242 7.380 -26.250 1.00 58.62 222 VAL A O 1
ATOM 1723 N N . LYS A 1 223 ? 23.461 7.575 -26.050 1.00 50.53 223 LYS A N 1
ATOM 1724 C CA . LYS A 1 223 ? 23.567 8.623 -27.063 1.00 50.53 223 LYS A CA 1
ATOM 1725 C C . LYS A 1 223 ? 23.400 8.080 -28.483 1.00 50.53 223 LYS A C 1
ATOM 1727 O O . LYS A 1 223 ? 22.999 8.849 -29.344 1.00 50.53 223 LYS A O 1
ATOM 1732 N N . GLN A 1 224 ? 23.705 6.804 -28.713 1.00 48.66 224 GLN A N 1
ATOM 1733 C CA . GLN A 1 224 ? 23.508 6.137 -30.000 1.00 48.66 224 GLN A CA 1
ATOM 1734 C C . GLN A 1 224 ? 22.030 5.773 -30.188 1.00 48.66 224 GLN A C 1
ATOM 1736 O O . GLN A 1 224 ? 21.460 6.113 -31.215 1.00 48.66 224 GLN A O 1
ATOM 1741 N N . MET A 1 225 ? 21.362 5.267 -29.144 1.00 45.62 225 MET A N 1
ATOM 1742 C CA . MET A 1 225 ? 19.921 4.961 -29.199 1.00 45.62 225 MET A CA 1
ATOM 1743 C C . MET A 1 225 ? 19.021 6.209 -29.306 1.00 45.62 225 MET A C 1
ATOM 1745 O O . MET A 1 225 ? 17.971 6.164 -29.931 1.00 45.62 225 MET A O 1
ATOM 1749 N N . LEU A 1 226 ? 19.427 7.358 -28.747 1.00 45.66 226 LEU A N 1
ATOM 1750 C CA . LEU A 1 226 ? 18.657 8.611 -28.856 1.00 45.66 226 LEU A CA 1
ATOM 1751 C C . LEU A 1 226 ? 18.776 9.315 -30.220 1.00 45.66 226 LEU A C 1
ATOM 1753 O O . LEU A 1 226 ? 17.976 10.207 -30.501 1.00 45.66 226 LEU A O 1
ATOM 1757 N N . VAL A 1 227 ? 19.781 8.984 -31.037 1.00 42.94 227 VAL A N 1
ATOM 1758 C CA . VAL A 1 227 ? 19.992 9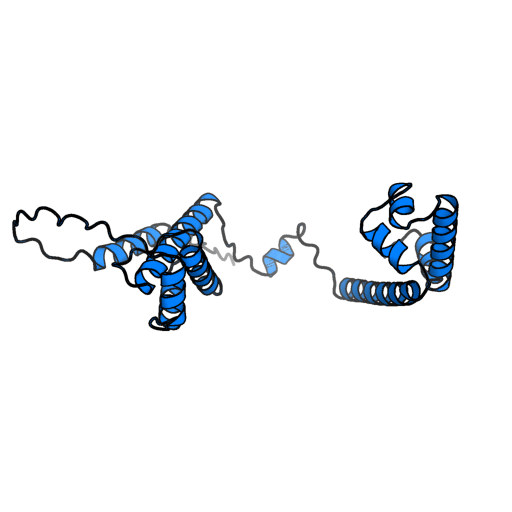.611 -32.358 1.00 42.94 227 VAL A CA 1
ATOM 1759 C C . VAL A 1 227 ? 19.164 8.924 -33.447 1.00 42.94 227 VAL A C 1
ATOM 1761 O O . VAL A 1 227 ? 18.775 9.593 -34.402 1.00 42.94 227 VAL A O 1
ATOM 1764 N N . ASP A 1 228 ? 18.803 7.656 -33.255 1.00 41.66 228 ASP A N 1
ATOM 1765 C CA . ASP A 1 228 ? 18.072 6.863 -34.250 1.00 41.66 228 ASP A CA 1
ATOM 1766 C C . ASP A 1 228 ? 16.540 6.966 -34.136 1.00 41.66 228 ASP A C 1
ATOM 1768 O O . ASP A 1 228 ? 15.818 6.345 -34.908 1.00 41.66 228 ASP A O 1
ATOM 1772 N N . GLY A 1 229 ? 16.013 7.801 -33.233 1.00 39.72 229 GLY A N 1
ATOM 1773 C CA . GLY A 1 229 ? 14.590 8.172 -33.217 1.00 39.72 229 GLY A CA 1
ATOM 1774 C C . GLY A 1 229 ? 13.602 7.050 -32.872 1.00 39.72 229 GLY A C 1
ATOM 1775 O O . GLY A 1 229 ? 12.404 7.318 -32.806 1.00 39.72 229 GLY A O 1
ATOM 1776 N N . GLU A 1 230 ? 14.076 5.839 -32.592 1.00 35.50 230 GLU A N 1
ATOM 1777 C CA . GLU A 1 230 ? 13.268 4.729 -32.099 1.00 35.50 230 GLU A CA 1
ATOM 1778 C C . GLU A 1 230 ? 13.697 4.386 -30.672 1.00 35.50 230 GLU A C 1
ATOM 1780 O O . GLU A 1 230 ? 14.769 3.840 -30.416 1.00 35.50 230 GLU A O 1
ATOM 1785 N N . VAL A 1 231 ? 12.836 4.747 -29.721 1.00 37.69 231 VAL A N 1
ATOM 1786 C CA . VAL A 1 231 ? 12.813 4.096 -28.413 1.00 37.69 231 VAL A CA 1
ATOM 1787 C C . VAL A 1 231 ? 12.113 2.763 -28.650 1.00 37.69 231 VAL A C 1
ATOM 1789 O O . VAL A 1 231 ? 10.897 2.754 -28.842 1.00 37.69 231 VAL A O 1
ATOM 1792 N N . VAL A 1 232 ? 12.887 1.680 -28.721 1.00 37.91 232 VAL A N 1
ATOM 1793 C CA . VAL A 1 232 ? 12.352 0.324 -28.531 1.00 37.91 232 VAL A CA 1
ATOM 1794 C C . VAL A 1 232 ? 12.091 0.131 -27.045 1.00 37.91 232 VAL A C 1
ATOM 1796 O O . VAL A 1 232 ? 13.000 0.479 -26.254 1.00 37.91 232 VAL A O 1
#

Radius of gyration: 31.95 Å; Cα contacts (8 Å, |Δi|>4): 104; chains: 1; bounding box: 82×57×68 Å

Solvent-accessible surface area (backbone atoms only — not comparable to full-atom values): 14290 Å² total; per-residue (Å²): 137,89,81,85,82,82,80,78,75,83,68,76,67,55,64,61,49,54,55,49,57,64,52,55,75,78,66,78,74,79,96,82,77,95,69,96,66,78,75,75,80,79,73,82,55,61,58,48,50,60,66,55,51,50,51,56,62,70,65,61,82,65,62,67,69,59,53,44,56,54,40,61,66,49,83,92,62,60,98,70,49,30,60,53,45,50,51,52,20,53,52,32,54,64,70,79,42,80,42,48,61,86,50,57,69,66,61,49,40,50,52,43,32,50,54,52,49,54,51,51,50,52,52,40,64,73,66,63,67,70,84,71,84,66,52,72,67,51,60,64,66,59,73,78,83,74,88,73,74,50,72,67,54,50,52,48,54,51,52,50,49,54,52,52,50,55,50,51,57,64,42,44,76,38,90,69,42,41,67,50,53,55,41,47,74,69,68,42,56,75,67,61,36,18,62,75,70,74,39,52,72,67,54,46,54,49,50,54,52,49,50,53,54,50,51,46,69,80,42,61,62,60,62,58,50,66,70,70,78,55,88,126

Organism: NCBI:txid1007511